Protein AF-A0A166AH99-F1 (afdb_monomer)

Foldseek 3Di:
DDDDDPQKDKFFPPHPQKDKPPPVQWDWDAALVFFDVRIKIKGQAFFTKMKGKAFAFKKFFKDWAEQLAAWKFKDKLPPPTDIFTSHDPDTGGMDTRDMDTDDGFMMMMMIGHHHHRGMDMGGIMMGNHDDFPDDDPPHDKFFQPNPVFKDKDPVVQWDQDPVDNRKIKGLAAFTKMKGKDFAFKKWFKDKAEQLWHKKWKDKQPPDTGIHTSHGPDIDGIDTRDMDTDDGGIMMIMIGRHHNRGMDMGTIMD

Solvent-accessible surface area (backbone atoms only — not comparable to full-atom values): 13037 Å² total; per-residue (Å²): 129,88,75,90,55,95,82,40,48,77,44,50,52,88,37,88,66,47,47,57,36,62,60,86,59,52,44,80,46,81,40,69,91,67,29,61,98,21,35,28,39,35,29,36,50,52,65,35,30,42,38,39,59,51,48,18,33,30,44,36,38,26,26,56,26,25,68,59,28,21,39,30,34,40,24,54,33,87,44,96,51,50,78,49,62,39,55,30,93,50,85,39,76,59,41,79,71,45,71,51,79,49,76,62,28,35,38,30,38,40,36,31,20,73,27,69,78,17,31,41,66,32,20,30,40,37,30,36,68,44,80,68,83,74,83,53,96,84,54,61,76,42,48,57,63,45,63,92,45,37,50,62,48,66,59,91,57,49,43,67,40,95,90,39,80,38,27,36,34,31,41,48,55,70,37,31,41,36,40,55,50,72,43,44,59,41,37,36,28,24,48,27,24,75,62,27,18,30,30,32,43,23,55,72,81,44,86,60,48,71,30,29,38,39,25,95,60,75,40,73,75,39,74,57,37,55,47,79,51,71,82,43,78,47,36,43,35,42,29,28,65,19,78,77,20,33,41,59,38,33,31,36,60

Sequence (253 aa):
MPNPTAGDVVVQDGDSRIAFSPADDWQELQAAGWYSGGTMAISWNESASISFSFVGSYIWYFGDLNYDHGRFKISIDSQPGTTNTSYDPNNLAVRSLFSQSVDPGPHSVEITNVENMKATVLDYFVFTPHTAENPGISDVKVMADDYSVITYSHPAQWTVGVTGPAYHLTFADGASVSFTFTGEYVWFYADRNTDHGPFLASIDGEAATRFSSYSVVHTDVEPLFSRAVSPGKHTLTITNAGPGMALGISWFQ

Secondary structure (DSSP, 8-state):
-PPP-TTSEEEETT-TTEEEESGGG-EEEE-TTTSGGGEEEEE-STT-EEEEEEEEEEEEEEEEEBTTB-EEEEEETT---EEEE-B-SS-EEEEEEEEEEEEEEEEEEEEEE-STTSBEEESEEEEEE--PPPPPTT---EETT-TTTEEESSGGGPEEPTT-TT-EEE-STT-EEEEEEEEEEEEEEEEEBTTB-EEEEEETTPPPEEEE-B-SS-EEEEEEEEEEEEEEEEEEEEEE-STT-BEEE-EE-

Radius of gyration: 19.9 Å; Cα contacts (8 Å, |Δi|>4): 684; chains: 1; bounding box: 47×36×58 Å

Mean predicted aligned error: 5.72 Å

Structure (mmCIF, N/CA/C/O backbone):
data_AF-A0A166AH99-F1
#
_entry.id   AF-A0A166AH99-F1
#
loop_
_atom_site.group_PDB
_atom_site.id
_atom_site.type_symbol
_atom_site.label_atom_id
_atom_site.label_alt_id
_atom_site.label_comp_id
_atom_site.label_asym_id
_atom_site.label_entity_id
_atom_site.label_seq_id
_atom_site.pdbx_PDB_ins_code
_atom_site.Cartn_x
_atom_site.Cartn_y
_atom_site.Cartn_z
_atom_site.occupancy
_atom_site.B_iso_or_equiv
_atom_site.auth_seq_id
_atom_site.auth_comp_id
_atom_site.auth_asym_id
_atom_site.auth_atom_id
_atom_site.pdbx_PDB_model_num
ATOM 1 N N . MET A 1 1 ? 4.832 17.204 -11.062 1.00 60.59 1 MET A N 1
ATOM 2 C CA . MET A 1 1 ? 4.951 16.313 -9.891 1.00 60.59 1 MET A CA 1
ATOM 3 C C . MET A 1 1 ? 6.014 16.909 -8.980 1.00 60.59 1 MET A C 1
ATOM 5 O O . MET A 1 1 ? 6.991 17.408 -9.534 1.00 60.59 1 MET A O 1
ATOM 9 N N . PRO A 1 2 ? 5.826 16.961 -7.651 1.00 83.06 2 PRO A N 1
ATOM 10 C CA . PRO A 1 2 ? 6.923 17.306 -6.753 1.00 83.06 2 PRO A CA 1
ATOM 11 C C . PRO A 1 2 ? 8.051 16.285 -6.940 1.00 83.06 2 PRO A C 1
ATOM 13 O O . PRO A 1 2 ? 7.788 15.098 -7.139 1.00 83.06 2 PRO A O 1
ATOM 16 N N . ASN A 1 3 ? 9.292 16.757 -6.935 1.00 89.38 3 ASN A N 1
ATOM 17 C CA . ASN A 1 3 ? 10.448 15.867 -6.933 1.00 89.38 3 ASN A CA 1
ATOM 18 C C . ASN A 1 3 ? 10.671 15.336 -5.511 1.00 89.38 3 ASN A C 1
ATOM 20 O O . ASN A 1 3 ? 10.392 16.081 -4.566 1.00 89.38 3 ASN A O 1
ATOM 24 N N . PRO A 1 4 ? 11.216 14.117 -5.358 1.00 93.50 4 PRO A N 1
ATOM 25 C CA . PRO A 1 4 ? 11.682 13.651 -4.065 1.00 93.50 4 PRO A CA 1
ATOM 26 C C . PRO A 1 4 ? 12.688 14.609 -3.422 1.00 93.50 4 PRO A C 1
ATOM 28 O O . PRO A 1 4 ? 13.435 15.329 -4.091 1.00 93.50 4 PRO A O 1
ATOM 31 N N . THR A 1 5 ? 12.708 14.589 -2.103 1.00 93.38 5 THR A N 1
ATOM 32 C CA . THR A 1 5 ? 13.523 15.403 -1.211 1.00 93.38 5 THR A CA 1
ATOM 33 C C . THR A 1 5 ? 14.467 14.519 -0.398 1.00 93.38 5 THR A C 1
ATOM 35 O O . THR A 1 5 ? 14.364 13.296 -0.395 1.00 93.38 5 THR A O 1
ATOM 38 N N . ALA A 1 6 ? 15.392 15.135 0.341 1.00 90.38 6 ALA A N 1
ATOM 39 C CA . ALA A 1 6 ? 16.344 14.404 1.179 1.00 90.38 6 ALA A CA 1
ATOM 40 C C . ALA A 1 6 ? 15.701 13.640 2.357 1.00 90.38 6 ALA A C 1
ATOM 42 O O . ALA A 1 6 ? 16.378 12.826 2.976 1.00 90.38 6 ALA A O 1
ATOM 43 N N . GLY A 1 7 ? 14.438 13.926 2.695 1.00 91.62 7 GLY A N 1
ATOM 44 C CA . GLY A 1 7 ? 13.698 13.208 3.737 1.00 91.62 7 GLY A CA 1
ATOM 45 C C . GLY A 1 7 ? 12.980 11.951 3.238 1.00 91.62 7 GLY A C 1
ATOM 46 O O . GLY A 1 7 ? 12.435 11.213 4.054 1.00 91.62 7 GLY A O 1
ATOM 47 N N . ASP A 1 8 ? 12.968 11.713 1.925 1.00 96.69 8 ASP A N 1
ATOM 48 C CA . ASP A 1 8 ? 12.273 10.578 1.327 1.00 96.69 8 ASP A CA 1
ATOM 49 C C . ASP A 1 8 ? 13.162 9.327 1.285 1.00 96.69 8 ASP A C 1
ATOM 51 O O . ASP A 1 8 ? 14.391 9.400 1.215 1.00 96.69 8 ASP A O 1
ATOM 55 N N . VAL A 1 9 ? 12.529 8.156 1.328 1.00 96.62 9 VAL A N 1
ATOM 56 C CA . VAL A 1 9 ? 13.207 6.856 1.360 1.00 96.62 9 VAL A CA 1
ATOM 57 C C . VAL A 1 9 ? 13.245 6.260 -0.039 1.00 96.62 9 VAL A C 1
ATOM 59 O O . VAL A 1 9 ? 12.199 6.053 -0.650 1.00 96.62 9 VAL A O 1
ATOM 62 N N . VAL A 1 10 ? 14.446 5.937 -0.519 1.00 97.69 10 VAL A N 1
ATOM 63 C CA . VAL A 1 10 ? 14.668 5.213 -1.780 1.00 97.69 10 VAL A CA 1
ATOM 64 C C . VAL A 1 10 ? 14.665 3.706 -1.517 1.00 97.69 10 VAL A C 1
ATOM 66 O O . VAL A 1 10 ? 15.307 3.236 -0.577 1.00 97.69 10 VAL A O 1
ATOM 69 N N . VAL A 1 11 ? 13.958 2.949 -2.355 1.00 97.81 11 VAL A N 1
ATOM 70 C CA . VAL A 1 11 ? 13.882 1.482 -2.315 1.00 97.81 11 VAL A CA 1
ATOM 71 C C . VAL A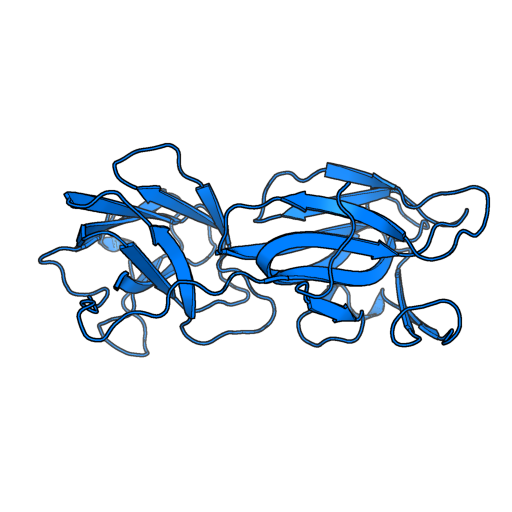 1 11 ? 14.284 0.949 -3.686 1.00 97.81 11 VAL A C 1
ATOM 73 O O . VAL A 1 11 ? 13.539 1.123 -4.646 1.00 97.81 11 VAL A O 1
ATOM 76 N N . GLN A 1 12 ? 15.475 0.356 -3.771 1.00 98.00 12 GLN A N 1
ATOM 77 C CA . GLN A 1 12 ? 16.029 -0.167 -5.027 1.00 98.00 12 GLN A CA 1
ATOM 78 C C . GLN A 1 12 ? 15.286 -1.430 -5.470 1.00 98.00 12 GLN A C 1
ATOM 80 O O . GLN A 1 12 ? 14.764 -2.149 -4.621 1.00 98.00 12 GLN A O 1
ATOM 85 N N . ASP A 1 13 ? 15.284 -1.715 -6.768 1.00 97.38 13 ASP A N 1
ATOM 86 C CA . ASP A 1 13 ? 14.689 -2.904 -7.393 1.00 97.38 13 ASP A CA 1
ATOM 87 C C . ASP A 1 13 ? 15.033 -4.238 -6.706 1.00 97.38 13 ASP A C 1
ATOM 89 O O . ASP A 1 13 ? 14.170 -5.104 -6.596 1.00 97.38 13 ASP A O 1
ATOM 93 N N . GLY A 1 14 ? 16.256 -4.392 -6.191 1.00 94.75 14 GLY A N 1
ATOM 94 C CA . GLY A 1 14 ? 16.696 -5.587 -5.459 1.00 94.75 14 GLY A CA 1
ATOM 95 C C . GLY A 1 14 ? 16.273 -5.670 -3.982 1.00 94.75 14 GLY A C 1
ATOM 96 O O . GLY A 1 14 ? 16.700 -6.586 -3.275 1.00 94.75 14 GLY A O 1
ATOM 97 N N . ASP A 1 15 ? 15.498 -4.714 -3.462 1.00 95.50 15 ASP A N 1
ATOM 98 C CA . ASP A 1 15 ? 15.072 -4.703 -2.059 1.00 95.50 15 ASP A CA 1
ATOM 99 C C . ASP A 1 15 ? 14.029 -5.794 -1.769 1.00 95.50 15 ASP A C 1
ATOM 101 O O . ASP A 1 15 ? 13.024 -5.924 -2.460 1.00 95.50 15 ASP A O 1
ATOM 105 N N . SER A 1 16 ? 14.217 -6.531 -0.671 1.00 90.50 16 SER A N 1
ATOM 106 C CA . SER A 1 16 ? 13.327 -7.624 -0.244 1.00 90.50 16 SER A CA 1
ATOM 107 C C . SER A 1 16 ? 11.865 -7.230 0.019 1.00 90.50 16 SER A C 1
ATOM 109 O O . SER A 1 16 ? 11.011 -8.105 0.141 1.00 90.50 16 SER A O 1
ATOM 111 N N . ARG A 1 17 ? 11.562 -5.931 0.140 1.00 88.81 17 ARG A N 1
ATOM 112 C CA . ARG A 1 17 ? 10.186 -5.414 0.255 1.00 88.81 17 ARG A CA 1
ATOM 113 C C . ARG A 1 17 ? 9.431 -5.420 -1.074 1.00 88.81 17 ARG A C 1
ATOM 115 O O . ARG A 1 17 ? 8.220 -5.188 -1.073 1.00 88.81 17 ARG A O 1
ATOM 122 N N . ILE A 1 18 ? 10.134 -5.625 -2.184 1.00 95.81 18 ILE A N 1
ATOM 123 C CA . ILE A 1 18 ? 9.575 -5.686 -3.529 1.00 95.81 18 ILE A CA 1
ATOM 124 C C . ILE A 1 18 ? 9.454 -7.154 -3.930 1.00 95.81 18 ILE A C 1
ATOM 126 O O . ILE A 1 18 ? 10.390 -7.938 -3.785 1.00 95.81 18 ILE A O 1
ATOM 130 N N . ALA A 1 19 ? 8.288 -7.525 -4.447 1.00 95.75 19 ALA A N 1
ATOM 131 C CA . ALA A 1 19 ? 8.061 -8.826 -5.051 1.00 95.75 19 ALA A CA 1
ATOM 132 C C . ALA A 1 19 ? 7.771 -8.672 -6.539 1.00 95.75 19 ALA A C 1
ATOM 134 O O . ALA A 1 19 ? 7.028 -7.784 -6.955 1.00 95.75 19 ALA A O 1
ATOM 135 N N . PHE A 1 20 ? 8.322 -9.594 -7.316 1.00 97.50 20 PHE A N 1
ATOM 136 C CA . PHE A 1 20 ? 8.109 -9.712 -8.748 1.00 97.50 20 PHE A CA 1
ATOM 137 C C . PHE A 1 20 ? 7.387 -11.027 -9.035 1.00 97.50 20 PHE A C 1
ATOM 139 O O . PHE A 1 20 ? 7.766 -12.072 -8.500 1.00 97.50 20 PHE A O 1
ATOM 146 N N . SER A 1 21 ? 6.336 -10.986 -9.850 1.00 97.00 21 SER A N 1
ATOM 147 C CA . SER A 1 21 ? 5.498 -12.152 -10.137 1.00 97.00 21 SER A CA 1
ATOM 148 C C . SER A 1 21 ? 5.120 -12.226 -11.619 1.00 97.00 21 SER A C 1
ATOM 150 O O . SER A 1 21 ? 4.793 -11.192 -12.195 1.00 97.00 21 SER A O 1
ATOM 152 N N . PRO A 1 22 ? 5.115 -13.414 -12.243 1.00 97.56 22 PRO A N 1
ATOM 153 C CA . PRO A 1 22 ? 5.890 -14.593 -11.852 1.00 97.56 22 PRO A CA 1
ATOM 154 C C . PRO A 1 22 ? 7.382 -14.247 -11.756 1.00 97.56 22 PRO A C 1
ATOM 156 O O . PRO A 1 22 ? 7.884 -13.505 -12.588 1.00 97.56 22 PRO A O 1
ATOM 159 N N . ALA A 1 23 ? 8.107 -14.738 -10.750 1.00 95.69 23 ALA A N 1
ATOM 160 C CA . ALA A 1 23 ? 9.498 -14.317 -10.530 1.00 95.69 23 ALA A CA 1
ATOM 161 C C . ALA A 1 23 ? 10.436 -14.649 -11.712 1.00 95.69 23 ALA A C 1
ATOM 163 O O . ALA A 1 23 ? 11.409 -13.940 -11.947 1.00 95.69 23 ALA A O 1
ATOM 164 N N . ASP A 1 24 ? 10.137 -15.708 -12.465 1.00 96.31 24 ASP A N 1
ATOM 165 C CA . ASP A 1 24 ? 10.868 -16.149 -13.656 1.00 96.31 24 ASP A CA 1
ATOM 166 C C . ASP A 1 24 ? 10.611 -15.290 -14.905 1.00 96.31 24 ASP A C 1
ATOM 168 O O . ASP A 1 24 ? 11.390 -15.354 -15.858 1.00 96.31 24 ASP A O 1
ATOM 172 N N . ASP A 1 25 ? 9.581 -14.442 -14.882 1.00 97.25 25 ASP A N 1
ATOM 173 C CA . ASP A 1 25 ? 9.295 -13.482 -15.951 1.00 97.25 25 ASP A CA 1
ATOM 174 C C . ASP A 1 25 ? 10.159 -12.216 -15.873 1.00 97.25 25 ASP A C 1
ATOM 176 O O . ASP A 1 25 ? 10.134 -11.402 -16.803 1.00 97.25 25 ASP A O 1
ATOM 180 N N . TRP A 1 26 ? 10.909 -12.029 -14.784 1.00 98.25 26 TRP A N 1
ATOM 181 C CA . TRP A 1 26 ? 11.699 -10.828 -14.532 1.00 98.25 26 TRP A CA 1
ATOM 182 C C . TRP A 1 26 ? 13.191 -11.080 -14.720 1.00 98.25 26 TRP A C 1
ATOM 184 O O . TRP A 1 26 ? 13.753 -12.071 -14.254 1.00 98.25 26 TRP A O 1
ATOM 194 N N . GLN A 1 27 ? 13.843 -10.149 -15.407 1.00 98.00 27 GLN A N 1
ATOM 195 C CA . GLN A 1 27 ? 15.285 -10.138 -15.620 1.00 98.00 27 GLN A CA 1
ATOM 196 C C . GLN A 1 27 ? 15.899 -8.923 -14.933 1.00 98.00 27 GLN A C 1
ATOM 198 O O . GLN A 1 27 ? 15.305 -7.849 -14.912 1.00 98.00 27 GLN A O 1
ATOM 203 N N . GLU A 1 28 ? 17.111 -9.088 -14.413 1.00 97.69 28 GLU A N 1
ATOM 204 C CA . GLU A 1 28 ? 17.926 -7.987 -13.907 1.00 97.69 28 GLU A CA 1
ATOM 205 C C . GLU A 1 28 ? 18.837 -7.474 -15.030 1.00 97.69 28 GLU A C 1
ATOM 207 O O . GLU A 1 28 ? 19.627 -8.227 -15.608 1.00 97.69 28 GLU A O 1
ATOM 212 N N . LEU A 1 29 ? 18.748 -6.182 -15.335 1.00 96.56 29 LEU A N 1
ATOM 213 C CA . LEU A 1 29 ? 19.686 -5.488 -16.208 1.00 96.56 29 LEU A CA 1
ATOM 214 C C . LEU A 1 29 ? 20.746 -4.788 -15.365 1.00 96.56 29 LEU A C 1
ATOM 216 O O . LEU A 1 29 ? 20.424 -3.970 -14.513 1.00 96.56 29 LEU A O 1
ATOM 220 N N . GLN A 1 30 ? 22.021 -5.046 -15.649 1.00 95.88 30 GLN A N 1
ATOM 221 C CA . GLN A 1 30 ? 23.134 -4.434 -14.922 1.00 95.88 30 GLN A CA 1
ATOM 222 C C . GLN A 1 30 ? 23.741 -3.272 -15.708 1.00 95.88 30 GLN A C 1
ATOM 224 O O . GLN A 1 30 ? 24.331 -3.469 -16.773 1.00 95.88 30 GLN A O 1
ATOM 229 N N . ALA A 1 31 ? 23.645 -2.057 -15.167 1.00 93.06 31 ALA A N 1
ATOM 230 C CA . ALA A 1 31 ? 24.285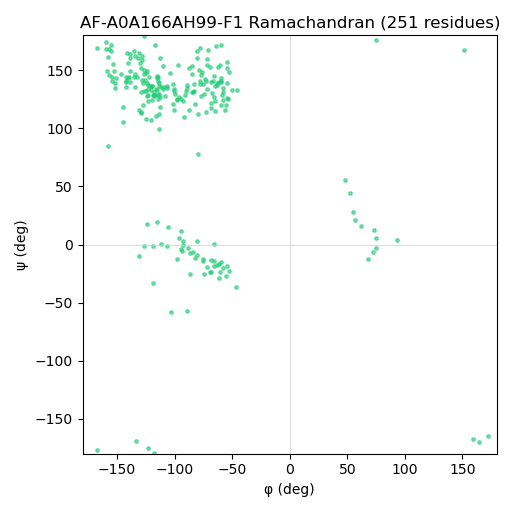 -0.871 -15.728 1.00 93.06 31 ALA A CA 1
ATOM 231 C C . ALA A 1 31 ? 24.479 0.225 -14.663 1.00 93.06 31 ALA A C 1
ATOM 233 O O . ALA A 1 31 ? 23.718 1.185 -14.583 1.00 93.06 31 ALA A O 1
ATOM 234 N N . ALA A 1 32 ? 25.575 0.138 -13.901 1.00 84.69 32 ALA A N 1
ATOM 235 C CA . ALA A 1 32 ? 25.913 1.053 -12.796 1.00 84.69 32 ALA A CA 1
ATOM 236 C C . ALA A 1 32 ? 25.911 2.562 -13.127 1.00 84.69 32 ALA A C 1
ATOM 238 O O . ALA A 1 32 ? 25.808 3.387 -12.227 1.00 84.69 32 ALA A O 1
ATOM 239 N N . GLY A 1 33 ? 26.070 2.936 -14.400 1.00 89.00 33 GLY A N 1
ATOM 240 C CA . GLY A 1 33 ? 26.028 4.336 -14.843 1.00 89.00 33 GLY A CA 1
ATOM 241 C C . GLY A 1 33 ? 24.654 4.823 -15.313 1.00 89.00 33 GLY A C 1
ATOM 242 O O . GLY A 1 33 ? 24.527 5.999 -15.642 1.00 89.00 33 GLY A O 1
ATOM 243 N N . TRP A 1 34 ? 23.668 3.929 -15.395 1.00 91.25 34 TRP A N 1
ATOM 244 C CA . TRP A 1 34 ? 22.338 4.193 -15.953 1.00 91.25 34 TRP A CA 1
ATOM 245 C C . TRP A 1 34 ? 21.221 3.995 -14.934 1.00 91.25 34 TRP A C 1
ATOM 247 O O . TRP A 1 34 ? 20.243 4.738 -14.988 1.00 91.25 34 TRP A O 1
ATOM 257 N N . TYR A 1 35 ? 21.389 3.043 -14.015 1.00 96.25 35 TYR A N 1
ATOM 258 C CA . TYR A 1 35 ? 20.378 2.680 -13.026 1.00 96.25 35 TYR A CA 1
ATOM 259 C C . TYR A 1 35 ? 20.842 3.001 -11.608 1.00 96.25 35 TYR A C 1
ATOM 261 O O . TYR A 1 35 ? 22.029 2.879 -11.275 1.00 96.25 35 TYR A O 1
ATOM 269 N N . SER A 1 36 ? 19.903 3.428 -10.772 1.00 96.06 36 SER A N 1
ATOM 270 C CA . SER A 1 36 ? 20.117 3.614 -9.342 1.00 96.06 36 SER A CA 1
ATOM 271 C C . SER A 1 36 ? 20.453 2.270 -8.694 1.00 96.06 36 SER A C 1
ATOM 273 O O . SER A 1 36 ? 19.913 1.237 -9.048 1.00 96.06 36 SER A O 1
ATOM 275 N N . GLY A 1 37 ? 21.439 2.225 -7.794 1.00 94.88 37 GLY A N 1
ATOM 276 C CA . GLY A 1 37 ? 21.918 0.942 -7.245 1.00 94.88 37 GLY A CA 1
ATOM 277 C C . GLY A 1 37 ? 22.653 0.038 -8.255 1.00 94.88 37 GLY A C 1
ATOM 278 O O . GLY A 1 37 ? 23.382 -0.859 -7.843 1.00 94.88 37 GLY A O 1
ATOM 279 N N . GLY A 1 38 ? 22.570 0.349 -9.551 1.00 96.88 38 GLY A N 1
ATOM 280 C CA . GLY A 1 38 ? 23.283 -0.272 -10.662 1.00 96.88 38 GLY A CA 1
ATOM 281 C C . GLY A 1 38 ? 22.549 -1.404 -11.371 1.00 96.88 38 GLY A C 1
ATOM 282 O O . GLY A 1 38 ? 23.110 -1.974 -12.315 1.00 96.88 38 GLY A O 1
ATOM 283 N N . THR A 1 39 ? 21.311 -1.673 -10.970 1.00 97.94 39 THR A N 1
ATOM 284 C CA . THR A 1 39 ? 20.434 -2.713 -11.508 1.00 97.94 39 THR A CA 1
ATOM 285 C C . THR A 1 39 ? 19.065 -2.143 -11.856 1.00 97.94 39 THR A C 1
ATOM 287 O O . THR A 1 39 ? 18.687 -1.095 -11.351 1.00 97.94 39 THR A O 1
ATOM 290 N N . MET A 1 40 ? 18.356 -2.803 -12.767 1.00 97.88 40 MET A N 1
ATOM 291 C CA . MET A 1 40 ? 16.946 -2.544 -13.035 1.00 97.88 40 MET A CA 1
ATOM 292 C C . MET A 1 40 ? 16.240 -3.866 -13.322 1.00 97.88 40 MET A C 1
ATOM 294 O O . MET A 1 40 ? 16.734 -4.668 -14.120 1.00 97.88 40 MET A O 1
ATOM 298 N N . ALA A 1 41 ? 15.061 -4.075 -12.748 1.00 98.44 41 ALA A N 1
ATOM 299 C CA . ALA A 1 41 ? 14.212 -5.212 -13.071 1.00 98.44 41 ALA A CA 1
ATOM 300 C C . ALA A 1 41 ? 13.377 -4.921 -14.328 1.00 98.44 41 ALA A C 1
ATOM 302 O O . ALA A 1 41 ? 12.826 -3.831 -14.477 1.00 98.44 41 ALA A O 1
ATOM 303 N N . ILE A 1 42 ? 13.244 -5.891 -15.232 1.00 98.56 42 ILE A N 1
ATOM 304 C CA . ILE A 1 42 ? 12.473 -5.755 -16.476 1.00 98.56 42 ILE A CA 1
ATOM 305 C C . ILE A 1 42 ? 11.694 -7.031 -16.799 1.00 98.56 42 ILE A C 1
ATOM 307 O O . ILE A 1 42 ? 12.194 -8.139 -16.610 1.00 98.56 42 ILE A O 1
ATOM 311 N N . SER A 1 43 ? 10.486 -6.876 -17.339 1.00 98.44 43 SER A N 1
ATOM 312 C CA . SER A 1 43 ? 9.706 -7.972 -17.916 1.00 98.44 43 SER A CA 1
ATOM 313 C C . SER A 1 43 ? 8.942 -7.523 -19.159 1.00 98.44 43 SER A C 1
ATOM 315 O O . SER A 1 43 ? 8.425 -6.409 -19.206 1.00 98.44 43 SER A O 1
ATOM 317 N N . TRP A 1 44 ? 8.818 -8.411 -20.149 1.00 98.25 44 TRP A N 1
ATOM 318 C CA . TRP A 1 44 ? 8.030 -8.203 -21.375 1.00 98.25 44 TRP A CA 1
ATOM 319 C C . TRP A 1 44 ? 6.732 -9.016 -21.400 1.00 98.25 44 TRP A C 1
ATOM 321 O O . TRP A 1 44 ? 5.980 -8.939 -22.375 1.00 98.25 44 TRP A O 1
ATOM 331 N N . ASN A 1 45 ? 6.477 -9.815 -20.364 1.00 97.94 45 ASN A N 1
ATOM 332 C CA . ASN A 1 45 ? 5.322 -10.697 -20.325 1.00 97.94 45 ASN A CA 1
ATOM 333 C C . ASN A 1 45 ? 4.106 -9.929 -19.807 1.00 97.94 45 ASN A C 1
ATOM 335 O O . ASN A 1 45 ? 4.163 -9.235 -18.791 1.00 97.94 45 ASN A O 1
ATOM 339 N N . GLU A 1 46 ? 2.989 -10.037 -20.525 1.00 97.56 46 GLU A N 1
ATOM 340 C CA . GLU A 1 46 ? 1.715 -9.502 -20.049 1.00 97.56 46 GLU A CA 1
ATOM 341 C C . GLU A 1 46 ? 1.330 -10.170 -18.725 1.00 97.56 46 GLU A C 1
ATOM 343 O O . GLU A 1 46 ? 1.523 -11.368 -18.544 1.00 97.56 46 GLU A O 1
ATOM 348 N N . SER A 1 47 ? 0.732 -9.404 -17.815 1.00 97.00 47 SER A N 1
ATOM 349 C CA . SER A 1 47 ? 0.400 -9.804 -16.440 1.00 97.00 47 SER A CA 1
ATOM 350 C C . SER A 1 47 ? 1.581 -9.933 -15.475 1.00 97.00 47 SER A C 1
ATOM 352 O O . SER A 1 47 ? 1.325 -10.084 -14.282 1.00 97.00 47 SER A O 1
ATOM 354 N N . ALA A 1 48 ? 2.835 -9.806 -15.928 1.00 98.31 48 ALA A N 1
ATOM 355 C CA . ALA A 1 48 ? 3.966 -9.689 -15.012 1.00 98.31 48 ALA A CA 1
ATOM 356 C C . ALA A 1 48 ? 3.760 -8.473 -14.096 1.00 98.31 48 ALA A C 1
ATOM 358 O O . ALA A 1 48 ? 3.420 -7.382 -14.569 1.00 98.31 48 ALA A O 1
ATOM 359 N N . SER A 1 49 ? 3.928 -8.657 -12.789 1.00 98.06 49 SER A N 1
ATOM 360 C CA . SER A 1 49 ? 3.623 -7.655 -11.780 1.00 98.06 49 SER A CA 1
ATOM 361 C C . SER A 1 49 ? 4.754 -7.399 -10.789 1.00 98.06 49 SER A C 1
ATOM 363 O O . SER A 1 49 ? 5.586 -8.261 -10.508 1.00 98.06 49 SER A O 1
ATOM 365 N N . ILE A 1 50 ? 4.753 -6.172 -10.272 1.00 98.38 50 ILE A N 1
ATOM 366 C CA . ILE A 1 50 ? 5.588 -5.678 -9.183 1.00 98.38 50 ILE A CA 1
ATOM 367 C C . ILE A 1 50 ? 4.650 -5.373 -8.022 1.00 98.38 50 ILE A C 1
ATOM 369 O O . ILE A 1 50 ? 3.676 -4.635 -8.194 1.00 98.38 50 ILE A O 1
ATOM 373 N N . SER A 1 51 ? 4.957 -5.878 -6.835 1.00 96.25 51 SER A N 1
ATOM 374 C CA . SER A 1 51 ? 4.250 -5.545 -5.602 1.00 96.25 51 SER A CA 1
ATOM 375 C C . SER A 1 51 ? 5.210 -4.937 -4.590 1.00 96.25 51 SER A C 1
ATOM 377 O O . SER A 1 51 ? 6.289 -5.471 -4.354 1.00 96.25 51 SER A O 1
ATOM 379 N N . PHE A 1 52 ? 4.814 -3.827 -3.972 1.00 94.62 52 PHE A N 1
ATOM 380 C CA . PHE A 1 52 ? 5.613 -3.125 -2.969 1.00 94.62 52 PHE A CA 1
ATOM 381 C C . PHE A 1 52 ? 4.720 -2.588 -1.852 1.00 94.62 52 PHE A C 1
ATOM 383 O O . PHE A 1 52 ? 3.630 -2.086 -2.107 1.00 94.62 52 PHE A O 1
ATOM 390 N N . SER A 1 53 ? 5.178 -2.683 -0.606 1.00 90.62 53 SER A N 1
ATOM 391 C CA . SER A 1 53 ? 4.475 -2.153 0.564 1.00 90.62 53 SER A CA 1
ATOM 392 C C . SER A 1 53 ? 5.317 -1.104 1.280 1.00 90.62 53 SER A C 1
ATOM 394 O O . SER A 1 53 ? 6.511 -1.302 1.495 1.00 90.62 53 SER A O 1
ATOM 396 N N . PHE A 1 54 ? 4.692 0.003 1.679 1.00 89.62 54 PHE A N 1
ATOM 397 C CA . PHE A 1 54 ? 5.363 1.105 2.372 1.00 89.62 54 PHE A CA 1
ATOM 398 C C . PHE A 1 54 ? 4.482 1.707 3.465 1.00 89.62 54 PHE A C 1
ATOM 400 O O . PHE A 1 54 ? 3.282 1.455 3.495 1.00 89.62 54 PHE A O 1
ATOM 407 N N . VAL A 1 55 ? 5.080 2.498 4.358 1.00 87.69 55 VAL A N 1
ATOM 408 C CA . VAL A 1 55 ? 4.362 3.316 5.347 1.00 87.69 55 VAL A CA 1
ATOM 409 C C . VAL A 1 55 ? 4.732 4.773 5.099 1.00 87.69 55 VAL A C 1
ATOM 411 O O . VAL A 1 55 ? 5.875 5.184 5.315 1.00 87.69 55 VAL A O 1
ATOM 414 N N . GLY A 1 56 ? 3.799 5.547 4.556 1.00 91.56 56 GLY A N 1
ATOM 415 C CA . GLY A 1 56 ? 4.106 6.844 3.974 1.00 91.56 56 GLY A CA 1
ATOM 416 C C . GLY A 1 56 ? 2.896 7.706 3.676 1.00 91.56 56 GLY A C 1
ATOM 417 O O . GLY A 1 56 ? 1.769 7.353 3.987 1.00 91.56 56 GLY A O 1
ATOM 418 N N . SER A 1 57 ? 3.157 8.863 3.079 1.00 93.12 57 SER A N 1
ATOM 419 C CA . SER A 1 57 ? 2.136 9.822 2.625 1.00 93.12 57 SER A CA 1
ATOM 420 C C . SER A 1 57 ? 2.296 10.210 1.149 1.00 93.12 57 SER A C 1
ATOM 422 O O . SER A 1 57 ? 1.510 10.979 0.591 1.00 93.12 57 SER A O 1
ATOM 424 N N . TYR A 1 58 ? 3.321 9.678 0.483 1.00 96.31 58 TYR A N 1
ATOM 425 C CA . TYR A 1 58 ? 3.575 9.914 -0.931 1.00 96.31 58 TYR A CA 1
ATOM 426 C C . TYR A 1 58 ? 4.415 8.781 -1.514 1.00 96.31 58 TYR A C 1
ATOM 428 O O . TYR A 1 58 ? 5.294 8.271 -0.825 1.00 96.31 58 TYR A O 1
ATOM 436 N N . ILE A 1 59 ? 4.183 8.421 -2.776 1.00 97.50 59 ILE A N 1
ATOM 437 C CA . ILE A 1 59 ? 4.954 7.408 -3.509 1.00 97.50 59 ILE A CA 1
ATOM 438 C C . ILE A 1 59 ? 5.337 7.916 -4.901 1.00 97.50 59 ILE A C 1
ATOM 440 O O . ILE A 1 59 ? 4.557 8.596 -5.574 1.00 97.50 59 ILE A O 1
ATOM 444 N N . TRP A 1 60 ? 6.531 7.539 -5.344 1.00 98.38 60 TRP A N 1
ATOM 445 C CA . TRP A 1 60 ? 7.031 7.663 -6.706 1.00 98.38 60 TRP A CA 1
ATOM 446 C C . TRP A 1 60 ? 7.538 6.309 -7.204 1.00 98.38 60 TRP A C 1
ATOM 448 O O . TRP A 1 60 ? 8.122 5.538 -6.444 1.00 98.38 60 TRP A O 1
ATOM 458 N N . TYR A 1 61 ? 7.371 6.070 -8.499 1.00 98.50 61 TYR A N 1
ATOM 459 C CA . TYR A 1 61 ? 7.842 4.891 -9.221 1.00 98.50 61 TYR A CA 1
ATOM 460 C C . TYR A 1 61 ? 8.740 5.337 -10.379 1.00 98.50 61 TYR A C 1
ATOM 462 O O . TYR A 1 61 ? 8.318 6.148 -11.213 1.00 98.50 61 TYR A O 1
ATOM 470 N N . PHE A 1 62 ? 9.976 4.837 -10.407 1.00 98.56 62 PHE A N 1
ATOM 471 C CA . PHE A 1 62 ? 11.000 5.216 -11.375 1.00 98.56 62 PHE A CA 1
ATOM 472 C C . PHE A 1 62 ? 11.407 4.051 -12.280 1.00 98.56 62 PHE A C 1
ATOM 474 O O . PHE A 1 62 ? 11.529 2.903 -11.853 1.00 98.56 62 PHE A O 1
ATOM 481 N N . GLY A 1 63 ? 11.665 4.399 -13.537 1.00 98.25 63 GLY A N 1
ATOM 482 C CA . GLY A 1 63 ? 12.216 3.527 -14.564 1.00 98.25 63 GLY A CA 1
ATOM 483 C C . GLY A 1 63 ? 12.658 4.352 -15.770 1.00 98.25 63 GLY A C 1
ATOM 484 O O . GLY A 1 63 ? 12.380 5.556 -15.853 1.00 98.25 63 GLY A O 1
ATOM 485 N N . ASP A 1 64 ? 13.386 3.732 -16.685 1.00 97.69 64 ASP A N 1
ATOM 486 C CA . ASP A 1 64 ? 13.742 4.324 -17.969 1.00 97.69 64 ASP A CA 1
ATOM 487 C C . ASP A 1 64 ? 12.568 4.262 -18.964 1.00 97.69 64 ASP A C 1
ATOM 489 O O . ASP A 1 64 ? 11.512 3.663 -18.716 1.00 97.69 64 ASP A O 1
ATOM 493 N N . LEU A 1 65 ? 12.718 4.972 -20.082 1.00 98.06 65 LEU A N 1
ATOM 494 C CA . LEU A 1 65 ? 11.764 4.919 -21.186 1.00 98.06 65 LEU A CA 1
ATOM 495 C C . LEU A 1 65 ? 12.487 4.517 -22.459 1.00 98.06 65 LEU A C 1
ATOM 497 O O . LEU A 1 65 ? 13.575 5.018 -22.742 1.00 98.06 65 LEU A O 1
ATOM 501 N N . ASN A 1 66 ? 11.866 3.635 -23.235 1.00 97.75 66 ASN A N 1
ATOM 502 C CA . ASN A 1 66 ? 12.471 3.095 -24.443 1.00 97.75 66 ASN A CA 1
ATOM 503 C C . ASN A 1 66 ? 11.402 2.614 -25.441 1.00 97.75 66 ASN A C 1
ATOM 505 O O . ASN A 1 66 ? 10.219 2.492 -25.110 1.00 97.75 66 ASN A O 1
ATOM 509 N N . TYR A 1 67 ? 11.799 2.350 -26.687 1.00 97.94 67 TYR A N 1
ATOM 510 C CA . TYR A 1 67 ? 10.864 2.060 -27.786 1.00 97.94 67 TYR A CA 1
ATOM 511 C C . TYR A 1 67 ? 10.201 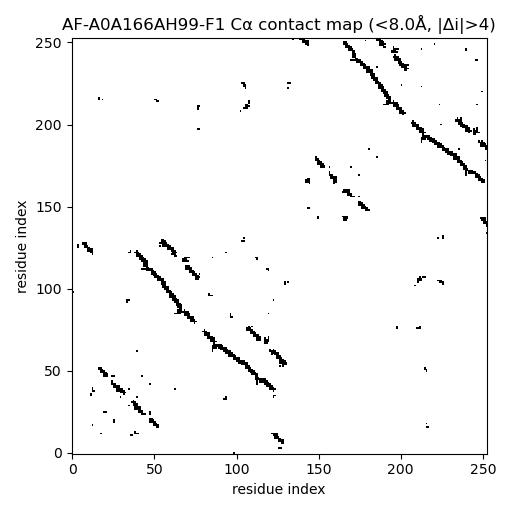0.675 -27.667 1.00 97.94 67 TYR A C 1
ATOM 513 O O . TYR A 1 67 ? 9.169 0.388 -28.290 1.00 97.94 67 TYR A O 1
ATOM 521 N N . ASP A 1 68 ? 10.806 -0.213 -26.887 1.00 97.50 68 ASP A N 1
ATOM 522 C CA . ASP A 1 68 ? 10.326 -1.553 -26.578 1.00 97.50 68 ASP A CA 1
ATOM 523 C C . ASP A 1 68 ? 9.484 -1.605 -25.295 1.00 97.50 68 ASP A C 1
ATOM 525 O O . ASP A 1 68 ? 8.940 -2.660 -24.975 1.00 97.50 68 ASP A O 1
ATOM 529 N N . HIS A 1 69 ? 9.294 -0.477 -24.608 1.00 98.38 69 HIS A N 1
ATOM 530 C CA . HIS A 1 69 ? 8.443 -0.383 -23.425 1.00 98.38 69 HIS A CA 1
ATOM 531 C C . HIS A 1 69 ? 6.959 -0.263 -23.783 1.00 98.38 69 HIS A C 1
ATOM 533 O O . HIS A 1 69 ? 6.591 0.074 -24.915 1.00 98.38 69 HIS A O 1
ATOM 539 N N . GLY A 1 70 ? 6.102 -0.572 -22.810 1.00 97.12 70 GLY A N 1
ATOM 540 C CA . GLY A 1 70 ? 4.658 -0.659 -22.991 1.00 97.12 70 GLY A CA 1
ATOM 541 C C . GLY A 1 70 ? 3.850 0.045 -21.925 1.00 97.12 70 GLY A C 1
ATOM 542 O O . GLY A 1 70 ? 4.350 0.811 -21.096 1.00 97.12 70 GLY A O 1
ATOM 543 N N . ARG A 1 71 ? 2.548 -0.226 -21.975 1.00 98.56 71 ARG A N 1
ATOM 544 C CA . ARG A 1 71 ? 1.618 0.214 -20.946 1.00 98.56 71 ARG A CA 1
ATOM 545 C C . ARG A 1 71 ? 1.708 -0.677 -19.716 1.00 98.56 71 ARG A C 1
ATOM 547 O O . ARG A 1 71 ? 1.690 -1.901 -19.814 1.00 98.56 71 ARG A O 1
ATOM 554 N N . PHE A 1 72 ? 1.670 -0.037 -18.558 1.00 98.62 72 PHE A N 1
ATOM 555 C CA . PHE A 1 72 ? 1.525 -0.688 -17.266 1.00 98.62 72 PHE A CA 1
ATOM 556 C C . PHE A 1 72 ? 0.319 -0.098 -16.536 1.00 98.62 72 PHE A C 1
ATOM 558 O O . PHE A 1 72 ? -0.023 1.079 -16.691 1.00 98.62 72 PHE A O 1
ATOM 565 N N . LYS A 1 73 ? -0.346 -0.921 -15.736 1.00 98.44 73 LYS A N 1
ATOM 566 C CA . LYS A 1 73 ? -1.389 -0.495 -14.809 1.00 98.44 73 LYS A CA 1
ATOM 567 C C . LYS A 1 73 ? -0.783 -0.396 -13.419 1.00 98.44 73 LYS A C 1
ATOM 569 O O . LYS A 1 73 ? -0.175 -1.356 -12.980 1.00 98.44 73 LYS A O 1
ATOM 574 N N . ILE A 1 74 ? -0.973 0.723 -12.731 1.00 97.81 74 ILE A N 1
ATOM 575 C CA . ILE A 1 74 ? -0.550 0.916 -11.343 1.00 97.81 74 ILE A CA 1
ATOM 576 C C . ILE A 1 74 ? -1.767 1.142 -10.449 1.00 97.81 74 ILE A C 1
ATOM 578 O O . ILE A 1 74 ? -2.612 1.989 -10.737 1.00 97.81 74 I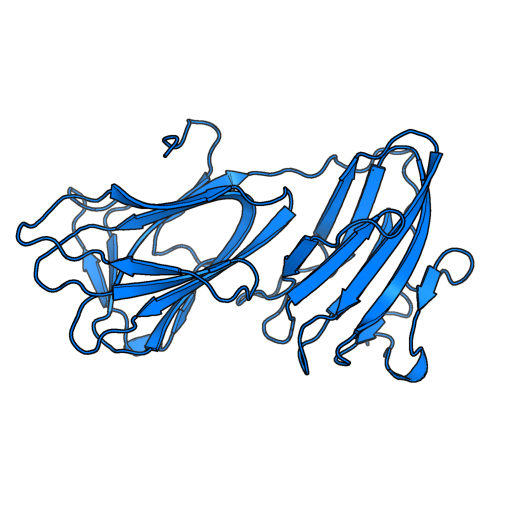LE A O 1
ATOM 582 N N . SER A 1 75 ? -1.868 0.386 -9.363 1.00 95.75 75 SER A N 1
ATOM 583 C CA . SER A 1 75 ? -2.896 0.519 -8.330 1.00 95.75 75 SER A CA 1
ATOM 584 C C . SER A 1 75 ? -2.263 0.666 -6.957 1.00 95.75 75 SER A C 1
ATOM 586 O O . SER A 1 75 ? -1.285 -0.004 -6.645 1.00 95.75 75 SER A O 1
ATOM 588 N N . ILE A 1 76 ? -2.859 1.524 -6.133 1.00 94.94 76 ILE A N 1
ATOM 589 C CA . ILE A 1 76 ? -2.526 1.673 -4.716 1.00 94.94 76 ILE A CA 1
ATOM 590 C C . ILE A 1 76 ? -3.719 1.166 -3.899 1.00 94.94 76 ILE A C 1
ATOM 592 O O . ILE A 1 76 ? -4.862 1.454 -4.254 1.00 94.94 76 ILE A O 1
ATOM 596 N N . ASP A 1 77 ? -3.472 0.384 -2.850 1.00 90.19 77 ASP A N 1
ATOM 597 C CA . ASP A 1 77 ? -4.472 -0.113 -1.887 1.00 90.19 77 ASP A CA 1
ATOM 598 C C . ASP A 1 77 ? -5.681 -0.807 -2.522 1.00 90.19 77 ASP A C 1
ATOM 600 O O . ASP A 1 77 ? -6.841 -0.566 -2.172 1.00 90.19 77 ASP A O 1
ATOM 604 N N . SER A 1 78 ? -5.408 -1.672 -3.505 1.00 81.75 78 SER A N 1
ATOM 605 C CA . SER A 1 78 ? -6.437 -2.425 -4.241 1.00 81.75 78 SER A CA 1
ATOM 606 C C . SER A 1 78 ? -7.494 -1.535 -4.923 1.00 81.75 78 SER A C 1
ATOM 608 O O . SER A 1 78 ? -8.618 -1.974 -5.199 1.00 81.75 78 SER A O 1
ATOM 610 N N . GLN A 1 79 ? -7.177 -0.261 -5.172 1.00 87.19 79 GLN A N 1
ATOM 611 C CA . GLN A 1 79 ? -8.014 0.627 -5.971 1.00 87.19 79 GLN A CA 1
ATOM 612 C C . GLN A 1 79 ? -7.949 0.239 -7.456 1.00 87.19 79 GLN A C 1
ATOM 614 O O . GLN A 1 79 ? -6.985 -0.396 -7.881 1.00 87.19 79 GLN A O 1
ATOM 619 N N . PRO A 1 80 ? -8.930 0.647 -8.286 1.00 86.25 80 PRO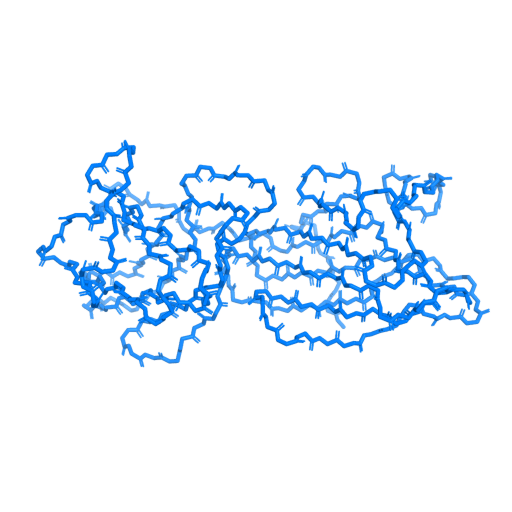 A N 1
ATOM 620 C CA . PRO A 1 80 ? -8.974 0.289 -9.705 1.00 86.25 80 PRO A CA 1
ATOM 621 C C . PRO A 1 80 ? -7.715 0.631 -10.516 1.00 86.25 80 PRO A C 1
ATOM 623 O O . PRO A 1 80 ? -7.529 0.037 -11.576 1.00 86.25 80 PRO A O 1
ATOM 626 N N . GLY A 1 81 ? -6.861 1.531 -10.019 1.00 91.25 81 GLY A N 1
ATOM 627 C CA . GLY A 1 81 ? -5.583 1.907 -10.616 1.00 91.25 81 GLY A CA 1
ATOM 628 C C . GLY A 1 81 ? -5.705 2.802 -11.848 1.00 91.25 81 GLY A C 1
ATOM 629 O O . GLY A 1 81 ? -6.800 3.099 -12.326 1.00 91.25 81 GLY A O 1
ATOM 630 N N . THR A 1 82 ? -4.564 3.235 -12.369 1.00 96.19 82 THR A N 1
ATOM 631 C CA . THR A 1 82 ? -4.439 4.001 -13.614 1.00 96.19 82 THR A CA 1
ATOM 632 C C . THR A 1 82 ? -3.500 3.284 -14.577 1.00 96.19 82 THR A C 1
ATOM 634 O O . THR A 1 82 ? -2.591 2.569 -14.163 1.00 96.19 82 THR A O 1
ATOM 637 N N . THR A 1 83 ? -3.727 3.441 -15.882 1.00 98.06 83 THR A N 1
ATOM 638 C CA . THR A 1 83 ? -2.831 2.904 -16.913 1.00 98.06 83 THR A CA 1
ATOM 639 C C . THR A 1 83 ? -1.947 4.018 -17.448 1.00 98.06 83 THR A C 1
ATOM 641 O O . THR A 1 83 ? -2.453 4.994 -18.000 1.00 98.06 83 THR A O 1
ATOM 644 N N . ASN A 1 84 ? -0.637 3.833 -17.320 1.00 97.88 84 ASN A N 1
ATOM 645 C CA . ASN A 1 84 ? 0.402 4.709 -17.849 1.00 97.88 84 ASN A CA 1
ATOM 646 C C . ASN A 1 84 ? 1.254 3.943 -18.872 1.00 97.88 84 ASN A C 1
ATOM 648 O O . ASN A 1 84 ? 0.991 2.780 -19.172 1.00 97.88 84 ASN A O 1
ATOM 652 N N . THR A 1 85 ? 2.257 4.605 -19.445 1.00 97.75 85 THR A N 1
ATOM 653 C CA . THR A 1 85 ? 3.219 3.993 -20.367 1.00 97.75 85 THR A CA 1
ATOM 654 C C . THR A 1 85 ? 4.621 4.519 -20.099 1.00 97.75 85 THR A C 1
ATOM 656 O O . THR A 1 85 ? 4.779 5.694 -19.763 1.00 97.75 85 THR A O 1
ATOM 659 N N . SER A 1 86 ? 5.620 3.654 -20.257 1.00 97.94 86 SER A N 1
ATOM 660 C CA . SER A 1 86 ? 7.042 4.020 -20.290 1.00 97.94 86 SER A CA 1
ATOM 661 C C . SER A 1 86 ? 7.623 3.961 -21.710 1.00 97.94 86 SER A C 1
ATOM 663 O O . SER A 1 86 ? 8.836 3.984 -21.881 1.00 97.94 86 SER A O 1
ATOM 665 N N . TYR A 1 87 ? 6.777 3.909 -22.746 1.00 98.38 87 TYR A N 1
ATOM 666 C CA . TYR A 1 87 ? 7.215 4.012 -24.139 1.00 98.38 87 TYR A CA 1
ATOM 667 C C . TYR A 1 87 ? 7.768 5.407 -24.463 1.00 98.38 87 TYR A C 1
ATOM 669 O O . TYR A 1 87 ? 7.084 6.414 -24.269 1.00 98.38 87 TYR A O 1
ATOM 677 N N . ASP A 1 88 ? 8.953 5.449 -25.070 1.00 98.25 88 ASP A N 1
ATOM 678 C CA . ASP A 1 88 ? 9.480 6.617 -25.784 1.00 98.25 88 ASP A CA 1
ATOM 679 C C . ASP A 1 88 ? 10.236 6.143 -27.038 1.00 98.25 88 ASP A C 1
ATOM 681 O O . ASP A 1 88 ? 10.926 5.129 -26.983 1.00 98.25 88 ASP A O 1
ATOM 685 N N . PRO A 1 89 ? 10.136 6.824 -28.196 1.00 97.31 89 PRO A N 1
ATOM 686 C CA . PRO A 1 89 ? 10.907 6.445 -29.384 1.00 97.31 89 PRO A CA 1
ATOM 687 C C . PRO A 1 89 ? 12.433 6.526 -29.194 1.00 97.31 89 PRO A C 1
ATOM 689 O O . PRO A 1 89 ? 13.170 5.971 -30.009 1.00 97.31 89 PRO A O 1
ATOM 692 N N . ASN A 1 90 ? 12.913 7.221 -28.161 1.00 96.75 90 ASN A N 1
ATOM 693 C CA . ASN A 1 90 ? 14.319 7.295 -27.790 1.00 96.75 90 ASN A CA 1
ATOM 694 C C . ASN A 1 90 ? 14.564 6.545 -26.480 1.00 96.75 90 ASN A C 1
ATOM 696 O O . ASN A 1 90 ? 13.695 6.491 -25.617 1.00 96.75 90 ASN A O 1
ATOM 700 N N . ASN A 1 91 ? 15.792 6.062 -26.292 1.00 94.94 91 ASN A N 1
ATOM 701 C CA . ASN A 1 91 ? 16.228 5.609 -24.978 1.00 94.94 91 ASN A CA 1
ATOM 702 C C . ASN A 1 91 ? 16.458 6.833 -24.078 1.00 94.94 91 ASN A C 1
ATOM 704 O O . ASN A 1 91 ? 17.343 7.660 -24.332 1.00 94.94 91 ASN A O 1
ATOM 708 N N . LEU A 1 92 ? 15.628 6.956 -23.050 1.00 96.44 92 LEU A N 1
ATOM 709 C CA . LEU A 1 92 ? 15.658 8.025 -22.076 1.00 96.44 92 LEU A CA 1
ATOM 710 C C . LEU A 1 92 ? 16.016 7.469 -20.704 1.00 96.44 92 LEU A C 1
ATOM 712 O O . LEU A 1 92 ? 15.337 6.589 -20.189 1.00 96.44 92 LEU A O 1
ATOM 716 N N . ALA A 1 93 ? 17.017 8.086 -20.075 1.00 94.88 93 ALA A N 1
ATOM 717 C CA . ALA A 1 93 ? 17.420 7.753 -18.716 1.00 94.88 93 ALA A CA 1
ATOM 718 C C . ALA A 1 93 ? 16.256 7.824 -17.711 1.00 94.88 93 ALA A C 1
ATOM 720 O O . ALA A 1 93 ? 15.272 8.560 -17.914 1.00 94.88 93 ALA A O 1
ATOM 721 N N . VAL A 1 94 ? 16.454 7.092 -16.613 1.00 97.00 94 VAL A N 1
ATOM 722 C CA . VAL A 1 94 ? 15.516 6.884 -15.509 1.00 97.00 94 VAL A CA 1
ATOM 723 C C . VAL A 1 94 ? 14.861 8.182 -15.053 1.00 97.00 94 VAL A C 1
ATOM 725 O O . VAL A 1 94 ? 15.512 9.211 -14.849 1.00 97.00 94 VAL A O 1
ATOM 728 N N . ARG A 1 95 ? 13.538 8.131 -14.891 1.00 96.06 95 ARG A N 1
ATOM 729 C CA . ARG A 1 95 ? 12.709 9.240 -14.408 1.00 96.06 95 ARG A CA 1
ATOM 730 C C . ARG A 1 95 ? 11.424 8.724 -13.771 1.00 96.06 95 ARG A C 1
ATOM 732 O O . ARG A 1 95 ? 11.104 7.544 -13.856 1.00 96.06 95 ARG A O 1
ATOM 739 N N . SER A 1 96 ? 10.680 9.630 -13.142 1.00 96.56 96 SER A N 1
ATOM 740 C CA . SER A 1 96 ? 9.387 9.302 -12.540 1.00 96.56 96 SER A CA 1
ATOM 741 C C . SER A 1 96 ? 8.391 8.901 -13.630 1.00 96.56 96 SER A C 1
ATOM 743 O O . SER A 1 96 ? 8.027 9.728 -14.471 1.00 96.56 96 SER A O 1
ATOM 745 N N . LEU A 1 97 ? 7.955 7.644 -13.597 1.00 97.75 97 LEU A N 1
ATOM 746 C CA . LEU A 1 97 ? 6.894 7.098 -14.445 1.00 97.75 97 LEU A CA 1
ATOM 747 C C . LEU A 1 97 ? 5.510 7.333 -13.824 1.00 97.75 97 LEU A C 1
ATOM 749 O O . LEU A 1 97 ? 4.496 7.396 -14.523 1.00 97.75 97 LEU A O 1
ATOM 753 N N . PHE A 1 98 ? 5.464 7.472 -12.499 1.00 97.62 98 PHE A N 1
ATOM 754 C CA . PHE A 1 98 ? 4.251 7.733 -11.740 1.00 97.62 98 PHE A CA 1
ATOM 755 C C . PHE A 1 98 ? 4.576 8.344 -10.377 1.00 97.62 98 PHE A C 1
ATOM 757 O O . PHE A 1 98 ? 5.596 8.020 -9.767 1.00 97.62 98 PHE A O 1
ATOM 764 N N . SER A 1 99 ? 3.673 9.185 -9.867 1.00 97.00 99 SER A N 1
ATOM 765 C CA . SER A 1 99 ? 3.695 9.601 -8.470 1.00 97.00 99 SER A CA 1
ATOM 766 C C . SER A 1 99 ? 2.304 9.974 -7.957 1.00 97.00 99 SER A C 1
ATOM 768 O O . SER A 1 99 ? 1.473 10.472 -8.721 1.00 97.00 99 SER A O 1
ATOM 770 N N . GLN A 1 100 ? 2.049 9.770 -6.665 1.00 95.75 100 GLN A N 1
ATOM 771 C CA . GLN A 1 100 ? 0.759 10.080 -6.044 1.00 95.75 100 GLN A CA 1
ATOM 772 C C . GLN A 1 100 ? 0.907 10.355 -4.539 1.00 95.75 100 GLN A C 1
ATOM 774 O O . GLN A 1 100 ? 1.658 9.672 -3.847 1.00 95.75 100 GLN A O 1
ATOM 779 N N . SER A 1 101 ? 0.155 11.342 -4.034 1.00 95.31 101 SER A N 1
ATOM 780 C CA . SER A 1 101 ? -0.073 11.524 -2.595 1.00 95.31 101 SER A CA 1
ATOM 781 C C . SER A 1 101 ? -1.110 10.529 -2.088 1.00 95.31 101 SER A C 1
ATOM 783 O O . SER A 1 101 ? -2.136 10.325 -2.744 1.00 95.31 101 SER A O 1
ATOM 785 N N . VAL A 1 102 ? -0.878 9.993 -0.900 1.00 92.69 102 VAL A N 1
ATOM 786 C CA . VAL A 1 102 ? -1.773 9.067 -0.200 1.00 92.69 102 VAL A CA 1
ATOM 787 C C . VAL A 1 102 ? -2.026 9.584 1.216 1.00 92.69 102 VAL A C 1
ATOM 789 O O . VAL A 1 102 ? -1.263 10.412 1.721 1.00 92.69 102 VAL A O 1
ATOM 792 N N . ASP A 1 103 ? -3.116 9.146 1.843 1.00 89.50 103 ASP A N 1
ATOM 793 C CA . ASP A 1 103 ? -3.344 9.452 3.259 1.00 89.50 103 ASP A CA 1
ATOM 794 C C . ASP A 1 103 ? -2.207 8.847 4.092 1.00 89.50 103 ASP A C 1
ATOM 796 O O . ASP A 1 103 ? -1.810 7.736 3.790 1.00 89.50 103 ASP A O 1
ATOM 800 N N . PRO A 1 104 ? -1.676 9.513 5.129 1.00 87.38 104 PRO A N 1
ATOM 801 C CA . PRO A 1 104 ? -0.570 8.958 5.904 1.00 87.38 104 PRO A CA 1
ATOM 802 C C . PRO A 1 104 ? -0.907 7.589 6.517 1.00 87.38 104 PRO A C 1
ATOM 804 O O . PRO A 1 104 ? -1.886 7.469 7.255 1.00 87.38 104 PRO A O 1
ATOM 807 N N . GLY A 1 105 ? -0.095 6.567 6.240 1.00 83.06 105 GLY A N 1
ATOM 808 C CA . GLY A 1 105 ? -0.321 5.219 6.766 1.00 83.06 105 GLY A CA 1
ATOM 809 C C . GLY A 1 105 ? 0.386 4.122 5.967 1.00 83.06 105 GLY A C 1
ATOM 810 O O . GLY A 1 105 ? 1.279 4.417 5.170 1.00 83.06 105 GLY A O 1
ATOM 811 N N . PRO A 1 106 ? 0.052 2.840 6.201 1.00 84.69 106 PRO A N 1
ATOM 812 C CA . PRO A 1 106 ? 0.514 1.745 5.366 1.00 84.69 106 PRO A CA 1
ATOM 813 C C . PRO A 1 106 ? -0.213 1.739 4.023 1.00 84.69 106 PRO A C 1
ATOM 815 O O . PRO A 1 106 ? -1.426 1.931 3.934 1.00 84.69 106 PRO A O 1
ATOM 818 N N . HIS A 1 107 ? 0.537 1.405 2.986 1.00 89.69 107 HIS A N 1
ATOM 819 C CA . HIS A 1 107 ? 0.019 1.242 1.644 1.00 89.69 107 HIS A CA 1
ATOM 820 C C . HIS A 1 107 ? 0.633 0.027 0.968 1.00 89.69 107 HIS A C 1
ATOM 822 O O . HIS A 1 107 ? 1.704 -0.473 1.339 1.00 89.69 107 HIS A O 1
ATOM 828 N N . SER A 1 108 ? -0.063 -0.419 -0.066 1.00 91.75 108 SER A N 1
ATOM 829 C CA . SER A 1 108 ? 0.413 -1.403 -1.031 1.00 91.75 108 SER A CA 1
ATOM 830 C C . SER A 1 108 ? 0.322 -0.816 -2.434 1.00 91.75 108 SER A C 1
ATOM 832 O O . SER A 1 108 ? -0.651 -0.146 -2.772 1.00 91.75 108 SER A O 1
ATOM 834 N N . VAL A 1 109 ? 1.337 -1.065 -3.251 1.00 95.75 109 VAL A N 1
ATOM 835 C CA . VAL A 1 109 ? 1.391 -0.718 -4.669 1.00 95.75 109 VAL A CA 1
ATOM 836 C C . VAL A 1 109 ? 1.475 -2.007 -5.458 1.00 95.75 109 VAL A C 1
ATOM 838 O O . VAL A 1 109 ? 2.286 -2.877 -5.143 1.00 95.75 109 VAL A O 1
ATOM 841 N N . GLU A 1 110 ? 0.669 -2.099 -6.505 1.00 96.44 110 GLU A N 1
ATOM 842 C CA . GLU A 1 110 ? 0.763 -3.140 -7.516 1.00 96.44 110 GLU A CA 1
ATOM 843 C C . GLU A 1 110 ? 0.910 -2.483 -8.888 1.00 96.44 110 GLU A C 1
ATOM 845 O O . GLU A 1 110 ? 0.128 -1.600 -9.246 1.00 96.44 110 GLU A O 1
ATOM 850 N N . ILE A 1 111 ? 1.923 -2.896 -9.643 1.00 98.44 111 ILE A N 1
ATOM 851 C CA . ILE A 1 111 ? 2.139 -2.498 -11.034 1.00 98.44 111 ILE A CA 1
ATOM 852 C C . ILE A 1 111 ? 2.057 -3.755 -11.880 1.00 98.44 111 ILE A C 1
ATOM 854 O O . ILE A 1 111 ? 2.760 -4.712 -11.596 1.00 98.44 111 ILE A O 1
ATOM 858 N N . THR A 1 112 ? 1.244 -3.755 -12.927 1.00 98.31 112 THR A N 1
ATOM 859 C CA . THR A 1 112 ? 1.058 -4.901 -13.820 1.00 98.31 112 THR A CA 1
ATOM 860 C C . THR A 1 112 ? 1.340 -4.486 -15.252 1.00 98.31 112 THR A C 1
ATOM 862 O O . THR A 1 112 ? 0.793 -3.489 -15.732 1.00 98.31 112 THR A O 1
ATOM 865 N N . ASN A 1 113 ? 2.140 -5.270 -15.964 1.00 98.50 113 ASN A N 1
ATOM 866 C CA . ASN A 1 113 ? 2.280 -5.139 -17.403 1.00 98.50 113 ASN A CA 1
ATOM 867 C C . ASN A 1 113 ? 0.945 -5.481 -18.087 1.00 98.50 113 ASN A C 1
ATOM 869 O O . ASN A 1 113 ? 0.404 -6.570 -17.893 1.00 98.50 113 ASN A O 1
ATOM 873 N N . VAL A 1 114 ? 0.408 -4.562 -18.890 1.00 98.38 114 VAL A N 1
ATOM 874 C CA . VAL A 1 114 ? -0.867 -4.749 -19.609 1.00 98.38 114 VAL A CA 1
ATOM 875 C C . VAL A 1 114 ? -0.685 -4.768 -21.127 1.00 98.38 114 VAL A C 1
ATOM 877 O O . VAL A 1 114 ? -1.622 -4.491 -21.882 1.00 98.38 114 VAL A O 1
ATOM 880 N N . GLU A 1 115 ? 0.538 -5.024 -21.590 1.00 97.81 115 GLU A N 1
ATOM 881 C CA . GLU A 1 115 ? 0.863 -5.059 -23.006 1.00 97.81 115 GLU A CA 1
ATOM 882 C C . GLU A 1 115 ? 1.925 -6.120 -23.313 1.00 97.81 115 GLU A C 1
ATOM 884 O O . GLU A 1 115 ? 3.112 -5.957 -23.048 1.00 97.81 115 GLU A O 1
ATOM 889 N N . ASN A 1 116 ? 1.481 -7.227 -23.911 1.00 95.19 116 ASN A N 1
ATOM 890 C CA . ASN A 1 116 ? 2.355 -8.350 -24.227 1.00 95.19 116 ASN A CA 1
ATOM 891 C C . ASN A 1 116 ? 3.510 -7.960 -25.165 1.00 95.19 116 ASN A C 1
ATOM 893 O O . ASN A 1 116 ? 3.310 -7.237 -26.144 1.00 95.19 116 ASN A O 1
ATOM 897 N N . MET A 1 117 ? 4.699 -8.512 -24.909 1.00 97.06 117 MET A N 1
ATOM 898 C CA . MET A 1 117 ? 5.949 -8.242 -25.635 1.00 97.06 117 MET A CA 1
ATOM 899 C C . MET A 1 117 ? 6.425 -6.784 -25.554 1.00 97.06 117 MET A C 1
ATOM 901 O O . MET A 1 117 ? 7.282 -6.368 -26.338 1.00 97.06 117 MET A O 1
ATOM 905 N N . LYS A 1 118 ? 5.891 -6.005 -24.611 1.00 98.38 118 LYS A N 1
ATOM 906 C CA . LYS A 1 118 ? 6.345 -4.652 -24.312 1.00 98.38 118 LYS A CA 1
ATOM 907 C C . LYS A 1 118 ? 6.783 -4.560 -22.862 1.00 98.38 118 LYS A C 1
ATOM 909 O O . LYS A 1 118 ? 6.129 -5.109 -21.983 1.00 98.38 118 LYS A O 1
ATOM 914 N N . ALA A 1 119 ? 7.905 -3.897 -22.618 1.00 98.25 119 ALA A N 1
ATOM 915 C CA . ALA A 1 119 ? 8.532 -3.926 -21.309 1.00 98.25 119 ALA A CA 1
ATOM 916 C C . ALA A 1 119 ? 7.772 -3.100 -20.261 1.00 98.25 119 A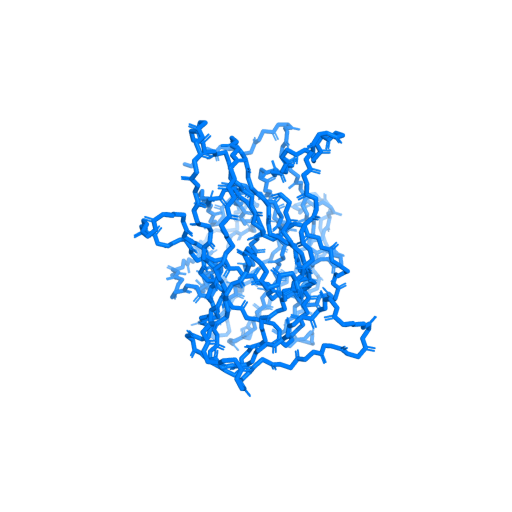LA A C 1
ATOM 918 O O . ALA A 1 119 ? 7.326 -1.981 -20.532 1.00 98.25 119 ALA A O 1
ATOM 919 N N . THR A 1 120 ? 7.703 -3.640 -19.048 1.00 98.56 120 THR A N 1
ATOM 920 C CA . THR A 1 120 ? 7.512 -2.908 -17.791 1.00 98.56 120 THR A CA 1
ATOM 921 C C . THR A 1 120 ? 8.789 -3.067 -16.969 1.00 98.56 120 THR A C 1
ATOM 923 O O . THR A 1 120 ? 9.379 -4.147 -16.952 1.00 98.56 120 THR A O 1
ATOM 926 N N . VAL A 1 121 ? 9.232 -1.992 -16.318 1.00 98.50 121 VAL A N 1
ATOM 927 C CA . VAL A 1 121 ? 10.547 -1.914 -15.658 1.00 98.50 121 VAL A CA 1
ATOM 928 C C . VAL A 1 121 ? 10.431 -1.445 -14.215 1.00 98.50 121 VAL A C 1
ATOM 930 O O . VAL A 1 121 ? 9.438 -0.834 -13.852 1.00 98.50 121 VAL A O 1
ATOM 933 N N . LEU A 1 122 ? 11.444 -1.654 -13.391 1.00 98.62 122 LEU A N 1
ATOM 934 C CA . LEU A 1 122 ? 11.594 -0.976 -12.110 1.00 98.62 122 LEU A CA 1
ATOM 935 C C . LEU A 1 122 ? 13.067 -0.730 -11.849 1.00 98.62 122 LEU A C 1
ATOM 937 O O . LEU A 1 122 ? 13.821 -1.688 -11.733 1.00 98.62 122 LEU A O 1
ATOM 941 N N . ASP A 1 123 ? 13.449 0.540 -11.729 1.00 98.69 123 ASP A N 1
ATOM 942 C CA . ASP A 1 123 ? 14.754 0.905 -11.171 1.00 98.69 123 ASP A CA 1
ATOM 943 C C . ASP A 1 123 ? 14.616 1.066 -9.647 1.00 98.69 123 ASP A C 1
ATOM 945 O O . ASP A 1 123 ? 15.211 0.336 -8.861 1.00 98.69 123 ASP A O 1
ATOM 949 N N . TYR A 1 124 ? 13.724 1.955 -9.196 1.00 98.56 124 TYR A N 1
ATOM 950 C CA . TYR A 1 124 ? 13.459 2.125 -7.766 1.00 98.56 124 TYR A CA 1
ATOM 951 C C . TYR A 1 124 ? 12.097 2.756 -7.475 1.00 98.56 124 TYR A C 1
ATOM 953 O O . TYR A 1 124 ? 11.484 3.438 -8.304 1.00 98.56 124 TYR A O 1
ATOM 961 N N . PHE A 1 125 ? 11.647 2.577 -6.237 1.00 98.62 125 PHE A N 1
ATOM 962 C CA . PHE A 1 125 ? 10.607 3.399 -5.632 1.00 98.62 125 PHE A CA 1
ATOM 963 C C . PHE A 1 125 ? 11.221 4.493 -4.764 1.00 98.62 125 PHE A C 1
ATOM 965 O O . PHE A 1 125 ? 12.311 4.348 -4.208 1.00 98.62 125 PHE A O 1
ATOM 972 N N . VAL A 1 126 ? 10.476 5.580 -4.593 1.00 98.25 126 VAL A N 1
ATOM 973 C CA . VAL A 1 126 ? 10.719 6.545 -3.518 1.00 98.25 126 VAL A CA 1
ATOM 974 C C . VAL A 1 126 ? 9.419 6.764 -2.776 1.00 98.25 126 VAL A C 1
ATOM 976 O O . VAL A 1 126 ? 8.380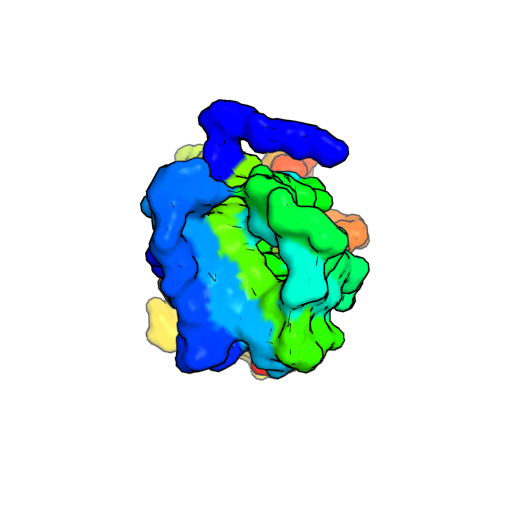 6.840 -3.421 1.00 98.25 126 VAL A O 1
ATOM 979 N N . PHE A 1 127 ? 9.444 6.906 -1.455 1.00 97.25 127 PHE A N 1
ATOM 980 C CA . PHE A 1 127 ? 8.258 7.312 -0.702 1.00 97.25 127 PHE A CA 1
ATOM 981 C C . PHE A 1 127 ? 8.594 8.318 0.395 1.00 97.25 127 PHE A C 1
ATOM 983 O O . PHE A 1 127 ? 9.684 8.283 0.967 1.00 97.25 127 PHE A O 1
ATOM 990 N N . THR A 1 128 ? 7.642 9.200 0.700 1.00 96.19 128 THR A N 1
ATOM 991 C CA . THR A 1 128 ? 7.727 10.071 1.877 1.00 96.19 128 THR A CA 1
ATOM 992 C C . THR A 1 128 ? 7.322 9.255 3.094 1.00 96.19 128 THR A C 1
ATOM 994 O O . THR A 1 128 ? 6.152 8.860 3.170 1.00 96.19 128 THR A O 1
ATOM 997 N N . PRO A 1 129 ? 8.246 8.960 4.027 1.00 91.81 129 PRO A N 1
ATOM 998 C CA . PRO A 1 129 ? 7.939 8.124 5.172 1.00 91.81 129 PRO A CA 1
ATOM 999 C C . PRO A 1 129 ? 6.946 8.831 6.088 1.00 91.81 129 PRO A C 1
ATOM 1001 O O . PRO A 1 129 ? 7.034 10.035 6.333 1.00 91.81 129 PRO A O 1
ATOM 1004 N N . HIS A 1 130 ? 6.012 8.056 6.619 1.00 85.25 130 HIS A N 1
ATOM 1005 C CA . HIS A 1 130 ? 5.140 8.499 7.686 1.00 85.25 130 HIS A CA 1
ATOM 1006 C C . HIS A 1 130 ? 5.485 7.690 8.922 1.00 85.25 130 HIS A C 1
ATOM 1008 O O . HIS A 1 130 ? 5.249 6.487 8.979 1.00 85.25 130 HIS A O 1
ATOM 1014 N N . THR A 1 131 ? 6.049 8.363 9.915 1.00 72.38 131 THR A N 1
ATOM 1015 C CA . THR A 1 131 ? 6.091 7.817 11.263 1.00 72.38 131 THR A CA 1
ATOM 1016 C C . THR A 1 131 ? 4.794 8.248 11.922 1.00 72.38 131 THR A C 1
ATOM 1018 O O . THR A 1 131 ? 4.564 9.451 12.076 1.00 72.38 131 THR A O 1
ATOM 1021 N N . ALA A 1 132 ? 3.943 7.284 12.273 1.00 67.00 132 ALA A N 1
ATOM 1022 C CA . ALA A 1 132 ? 2.832 7.560 13.171 1.00 67.00 132 ALA A CA 1
ATOM 1023 C C . ALA A 1 132 ? 3.386 8.236 14.436 1.00 67.00 132 ALA A C 1
ATOM 1025 O O . ALA A 1 132 ? 4.521 7.952 14.835 1.00 67.00 132 ALA A O 1
ATOM 1026 N N . GLU A 1 133 ? 2.610 9.122 15.068 1.00 75.19 133 GLU A N 1
ATOM 1027 C CA . GLU A 1 133 ? 2.973 9.574 16.414 1.00 75.19 133 GLU A CA 1
ATOM 1028 C C . GLU A 1 133 ? 3.249 8.333 17.270 1.00 75.19 133 GLU A C 1
ATOM 1030 O O . GLU A 1 133 ? 2.522 7.339 17.190 1.00 75.19 133 GLU A O 1
ATOM 1035 N N . ASN A 1 134 ? 4.351 8.338 18.015 1.00 74.81 134 ASN A N 1
ATOM 1036 C CA . ASN A 1 134 ? 4.627 7.219 18.903 1.00 74.81 134 ASN A CA 1
ATOM 1037 C C . ASN A 1 134 ? 3.678 7.341 20.091 1.00 74.81 134 ASN A C 1
ATOM 1039 O O . ASN A 1 134 ? 3.668 8.411 20.707 1.00 74.81 134 ASN A O 1
ATOM 1043 N N . PRO A 1 135 ? 2.946 6.274 20.455 1.00 80.12 135 PRO A N 1
ATOM 1044 C CA . PRO A 1 135 ? 2.098 6.328 21.627 1.00 80.12 135 PRO A CA 1
ATOM 1045 C C . PRO A 1 135 ? 2.894 6.775 22.854 1.00 80.12 135 PRO A C 1
ATOM 1047 O O . PRO A 1 135 ? 3.945 6.216 23.192 1.00 80.12 135 PRO A O 1
ATOM 1050 N N . GLY A 1 136 ? 2.405 7.824 23.501 1.00 81.19 136 GLY A N 1
ATOM 1051 C CA . GLY A 1 136 ? 2.940 8.345 24.740 1.00 81.19 136 GLY A CA 1
ATOM 1052 C C . GLY A 1 136 ? 2.657 7.410 25.913 1.00 81.19 136 GLY A C 1
ATOM 1053 O O . GLY A 1 136 ? 1.823 6.510 25.862 1.00 81.19 136 GLY A O 1
ATOM 1054 N N . ILE A 1 137 ? 3.326 7.665 27.039 1.00 78.88 137 ILE A N 1
ATOM 1055 C CA . ILE A 1 137 ? 3.133 6.898 28.286 1.00 78.88 137 ILE A CA 1
ATOM 1056 C C . ILE A 1 137 ? 1.680 6.996 28.798 1.00 78.88 137 ILE A C 1
ATOM 1058 O O . ILE A 1 137 ? 1.226 6.127 29.539 1.00 78.88 137 ILE A O 1
ATOM 1062 N N . SER A 1 138 ? 0.957 8.054 28.425 1.00 85.88 138 SER A N 1
ATOM 1063 C CA . SER A 1 138 ? -0.447 8.279 28.777 1.00 85.88 138 SER A CA 1
ATOM 1064 C C . SER A 1 138 ? -1.451 7.546 27.888 1.00 85.88 138 SER A C 1
ATOM 1066 O O . SER A 1 138 ? -2.628 7.516 28.244 1.00 85.88 138 SER A O 1
ATOM 1068 N N . ASP A 1 139 ? -1.019 6.985 26.758 1.00 90.81 139 ASP A N 1
ATOM 1069 C CA . ASP A 1 139 ? -1.935 6.456 25.752 1.00 90.81 139 ASP A CA 1
ATOM 1070 C C . ASP A 1 139 ? -2.364 5.038 26.116 1.00 90.81 139 ASP A C 1
ATOM 1072 O O . ASP A 1 139 ? -1.555 4.177 26.482 1.00 90.81 139 ASP A O 1
ATOM 1076 N N . VAL A 1 140 ? -3.668 4.792 26.041 1.00 93.38 140 VAL A N 1
ATOM 1077 C CA . VAL A 1 140 ? -4.281 3.586 26.592 1.00 93.38 140 VAL A CA 1
ATOM 1078 C C . VAL A 1 140 ? -4.346 2.512 25.520 1.00 93.38 140 VAL A C 1
ATOM 1080 O O . VAL A 1 140 ? -5.164 2.579 24.612 1.00 93.38 140 VAL A O 1
ATOM 1083 N N . LYS A 1 141 ? -3.531 1.466 25.670 1.00 93.75 141 LYS A N 1
ATOM 1084 C CA . LYS A 1 141 ? -3.645 0.265 24.839 1.00 93.75 141 LYS A CA 1
ATOM 1085 C C . LYS A 1 141 ? -4.939 -0.488 25.167 1.00 93.75 141 LYS A C 1
ATOM 1087 O O . LYS A 1 141 ? -5.115 -0.945 26.296 1.00 93.75 141 LYS A O 1
ATOM 1092 N N . VAL A 1 142 ? -5.790 -0.680 24.164 1.00 95.19 142 VAL A N 1
ATOM 1093 C CA . VAL A 1 142 ? -7.064 -1.403 24.254 1.00 95.19 142 VAL A CA 1
ATOM 1094 C C . VAL A 1 142 ? -7.003 -2.636 23.358 1.00 95.19 142 VAL A C 1
ATOM 1096 O O . VAL A 1 142 ? -6.958 -2.529 22.135 1.00 95.19 142 VAL A O 1
ATOM 1099 N N . MET A 1 143 ? -6.976 -3.819 23.968 1.00 95.19 143 MET A N 1
ATOM 1100 C CA . MET A 1 143 ? -6.902 -5.093 23.245 1.00 95.19 143 MET A CA 1
ATOM 1101 C C . MET A 1 143 ? -8.196 -5.386 22.484 1.00 95.19 143 MET A C 1
ATOM 1103 O O . MET A 1 143 ? -9.268 -4.963 22.909 1.00 95.19 143 MET A O 1
ATOM 1107 N N . ALA A 1 144 ? -8.107 -6.145 21.389 1.00 94.50 144 ALA A N 1
ATOM 1108 C CA . ALA A 1 144 ? -9.247 -6.475 20.532 1.00 94.50 144 ALA A CA 1
ATOM 1109 C C . ALA A 1 144 ? -10.410 -7.193 21.258 1.00 94.50 144 ALA A C 1
ATOM 1111 O O . ALA A 1 144 ? -11.538 -7.176 20.762 1.00 94.50 144 ALA A O 1
ATOM 1112 N N . ASP A 1 145 ? -10.163 -7.805 22.421 1.00 93.12 145 ASP A N 1
ATOM 1113 C CA . ASP A 1 145 ? -11.151 -8.470 23.279 1.00 93.12 145 ASP A CA 1
ATOM 1114 C C . ASP A 1 145 ? -11.763 -7.574 24.377 1.00 93.12 145 ASP A C 1
ATOM 1116 O O . ASP A 1 145 ? -12.600 -8.049 25.151 1.00 93.12 145 ASP A O 1
ATOM 1120 N N . ASP A 1 146 ? -11.425 -6.281 24.443 1.00 94.19 146 ASP A N 1
ATOM 1121 C CA . ASP A 1 146 ? -12.057 -5.339 25.375 1.00 94.19 146 ASP A CA 1
ATOM 1122 C C . ASP A 1 146 ? -13.425 -4.852 24.865 1.00 94.19 146 ASP A C 1
ATOM 1124 O O . ASP A 1 146 ? -13.616 -3.727 24.388 1.00 94.19 146 ASP A O 1
ATOM 1128 N N . TYR A 1 147 ? -14.429 -5.716 25.016 1.00 93.75 147 TYR A N 1
ATOM 1129 C CA . TYR A 1 147 ? -15.813 -5.441 24.617 1.00 93.75 147 TYR A CA 1
ATOM 1130 C C . TYR A 1 147 ? -16.503 -4.319 25.420 1.00 93.75 147 TYR A C 1
ATOM 1132 O O . TYR A 1 147 ? -17.676 -4.034 25.175 1.00 93.75 147 TYR A O 1
ATOM 1140 N N . SER A 1 148 ? -15.834 -3.679 26.392 1.00 94.94 148 SER A N 1
ATOM 1141 C CA . SER A 1 148 ? -16.398 -2.515 27.095 1.00 94.94 148 SER A CA 1
ATOM 1142 C C . SER A 1 148 ? -16.386 -1.244 26.235 1.00 94.94 148 SER A C 1
ATOM 1144 O O . SER A 1 148 ? -17.225 -0.359 26.423 1.00 94.94 148 SER A O 1
ATOM 1146 N N . VAL A 1 149 ? -15.465 -1.179 25.270 1.00 96.38 149 VAL A N 1
ATOM 1147 C CA . VAL A 1 149 ? -15.260 -0.045 24.352 1.00 96.38 149 VAL A CA 1
ATOM 1148 C C . VAL A 1 149 ? -15.174 -0.467 22.882 1.00 96.38 149 VAL A C 1
ATOM 1150 O O . VAL A 1 149 ? -15.234 0.394 21.999 1.00 96.38 149 VAL A O 1
ATOM 1153 N N . ILE A 1 150 ? -15.080 -1.775 22.613 1.00 97.00 150 ILE A N 1
ATOM 1154 C CA . ILE A 1 150 ? -15.066 -2.365 21.273 1.00 97.00 150 ILE A CA 1
ATOM 1155 C C . ILE A 1 150 ? -16.392 -3.068 20.973 1.00 97.00 150 ILE A C 1
ATOM 1157 O O . ILE A 1 150 ? -16.932 -3.814 21.786 1.00 97.00 150 ILE A O 1
ATOM 1161 N N . THR A 1 151 ? -16.917 -2.867 19.765 1.00 97.81 151 THR A N 1
ATOM 1162 C CA . THR A 1 151 ? -18.074 -3.604 19.240 1.00 97.81 151 THR A CA 1
ATOM 1163 C C . THR A 1 151 ? -17.761 -4.159 17.858 1.00 97.81 151 THR A C 1
ATOM 1165 O O . THR A 1 151 ? -17.311 -3.427 16.983 1.00 97.81 151 THR A O 1
ATOM 1168 N N . TYR A 1 152 ? -18.048 -5.442 17.644 1.00 97.31 152 TYR A N 1
ATOM 1169 C CA . TYR A 1 152 ? -17.908 -6.098 16.345 1.00 97.31 152 TYR A CA 1
ATOM 1170 C C . TYR A 1 152 ? -19.263 -6.221 15.652 1.00 97.31 152 TYR A C 1
ATOM 1172 O O . TYR A 1 152 ? -20.241 -6.673 16.257 1.00 97.31 152 TYR A O 1
ATOM 1180 N N . SER A 1 153 ? -19.323 -5.879 14.367 1.00 97.88 153 SER A N 1
ATOM 1181 C CA . SER A 1 153 ? -20.428 -6.301 13.513 1.00 97.88 153 SER A CA 1
ATOM 1182 C C . SER A 1 153 ? -20.252 -7.770 13.138 1.00 97.88 153 SER A C 1
ATOM 1184 O O . SER A 1 153 ? -19.132 -8.268 13.031 1.00 97.88 153 SER A O 1
ATOM 1186 N N . HIS A 1 154 ? -21.370 -8.476 12.961 1.00 93.44 154 HIS A N 1
ATOM 1187 C CA . HIS A 1 154 ? -21.377 -9.897 12.605 1.00 93.44 154 HIS A CA 1
ATOM 1188 C C . HIS A 1 154 ? -20.431 -10.751 13.483 1.00 93.44 154 HIS A C 1
ATOM 1190 O O . HIS A 1 154 ? -19.583 -11.459 12.948 1.00 93.44 154 HIS A O 1
ATOM 1196 N N . PRO A 1 155 ? -20.550 -10.731 14.826 1.00 93.75 155 PRO A N 1
ATOM 1197 C CA . PRO A 1 155 ? -19.562 -11.329 15.738 1.00 93.75 155 PRO A CA 1
ATOM 1198 C C . PRO A 1 155 ? -19.272 -12.816 15.476 1.00 93.75 155 PRO A C 1
ATOM 1200 O O . PRO A 1 155 ? -18.170 -13.280 15.730 1.00 93.75 155 PRO A O 1
ATOM 1203 N N . ALA A 1 156 ? -20.226 -13.564 14.912 1.00 93.56 156 ALA A N 1
ATOM 1204 C CA . ALA A 1 156 ? -20.031 -14.964 14.525 1.00 93.56 156 ALA A CA 1
ATOM 1205 C C . ALA A 1 156 ? -19.064 -15.173 13.337 1.00 93.56 156 ALA A C 1
ATOM 1207 O O . ALA A 1 156 ? -18.680 -16.307 13.068 1.00 93.56 156 ALA A O 1
ATOM 1208 N N . GLN A 1 157 ? -18.707 -14.111 12.608 1.00 94.12 157 GLN A N 1
ATOM 1209 C CA . GLN A 1 157 ? -17.750 -14.129 11.494 1.00 94.12 157 GLN A CA 1
ATOM 1210 C C . GLN A 1 157 ? -16.322 -13.770 11.926 1.00 94.12 157 GLN A C 1
ATOM 1212 O O . GLN A 1 157 ? -15.410 -13.832 11.105 1.00 94.12 157 GLN A O 1
ATOM 1217 N N . TRP A 1 158 ? -16.127 -13.414 13.197 1.00 94.44 158 TRP A N 1
ATOM 1218 C CA . TRP A 1 158 ? -14.818 -13.130 13.765 1.00 94.44 158 TRP A CA 1
ATOM 1219 C C . TRP A 1 158 ? -14.296 -14.358 14.502 1.00 94.44 158 TRP A C 1
ATOM 1221 O O . TRP A 1 158 ? -14.953 -14.897 15.393 1.00 94.44 158 TRP A O 1
ATOM 1231 N N . THR A 1 159 ? -13.099 -14.798 14.138 1.00 90.94 159 THR A N 1
ATOM 1232 C CA . THR A 1 159 ? -12.384 -15.863 14.840 1.00 90.94 159 THR A CA 1
ATOM 1233 C C . THR A 1 159 ? -11.319 -15.264 15.739 1.00 90.94 159 THR A C 1
ATOM 1235 O O . THR A 1 159 ? -10.596 -14.364 15.319 1.00 90.94 159 THR A O 1
ATOM 1238 N N . VAL A 1 160 ? -11.186 -15.789 16.954 1.00 83.62 160 VAL A N 1
ATOM 1239 C CA . VAL A 1 160 ? -10.067 -15.454 17.840 1.00 83.62 160 VAL A CA 1
ATOM 1240 C C . VAL A 1 160 ? -8.823 -16.210 17.361 1.00 83.62 160 VAL A C 1
ATOM 1242 O O . VAL A 1 160 ? -8.880 -17.423 17.145 1.00 83.62 160 VAL A O 1
ATOM 1245 N N . GLY A 1 161 ? -7.722 -15.493 17.154 1.00 66.50 161 GLY A N 1
ATOM 1246 C CA . GLY A 1 161 ? -6.462 -16.026 16.650 1.00 66.50 161 GLY A CA 1
ATOM 1247 C C . GLY A 1 161 ? -5.828 -17.063 17.573 1.00 66.50 161 GLY A C 1
ATOM 1248 O O . GLY A 1 161 ? -5.982 -17.044 18.793 1.00 66.50 161 GLY A O 1
ATOM 1249 N N . VAL A 1 162 ? -5.042 -17.962 16.980 1.00 57.75 162 VAL A N 1
ATOM 1250 C CA . VAL A 1 162 ? -4.285 -19.005 17.696 1.00 57.75 162 VAL A CA 1
ATOM 1251 C C . VAL A 1 162 ? -3.179 -18.453 18.606 1.00 57.75 162 VAL A C 1
ATOM 1253 O O . VAL A 1 162 ? -2.726 -19.161 19.504 1.00 57.75 162 VAL A O 1
ATOM 1256 N N . THR A 1 163 ? -2.754 -17.203 18.407 1.00 57.41 163 THR A N 1
ATOM 1257 C CA . THR A 1 163 ? -1.683 -16.538 19.168 1.00 57.41 163 THR A CA 1
ATOM 1258 C C . THR A 1 163 ? -2.150 -15.905 20.489 1.00 57.41 163 THR A C 1
ATOM 1260 O O . THR A 1 163 ? -1.307 -15.493 21.285 1.00 57.41 163 THR A O 1
ATOM 1263 N N . GLY A 1 164 ? -3.460 -15.877 20.778 1.00 58.97 164 GLY A N 1
ATOM 1264 C CA . GLY A 1 164 ? -4.016 -15.426 22.060 1.00 58.97 164 GLY A CA 1
ATOM 1265 C C . GLY A 1 164 ? -5.428 -14.829 21.945 1.00 58.97 164 GLY A C 1
ATOM 1266 O O . GLY A 1 164 ? -5.876 -14.531 20.841 1.00 58.97 164 GLY A O 1
ATOM 1267 N N . PRO A 1 165 ? -6.136 -14.616 23.075 1.00 60.41 165 PRO A N 1
ATOM 1268 C CA . PRO A 1 165 ? -7.523 -14.131 23.086 1.00 60.41 165 PRO A CA 1
ATOM 1269 C C . PRO A 1 165 ? -7.715 -12.719 22.504 1.00 60.41 165 PRO A C 1
ATOM 1271 O O . PRO A 1 165 ? -8.829 -12.366 22.130 1.00 60.41 165 PRO A O 1
ATOM 1274 N N . ALA A 1 166 ? -6.631 -11.947 22.395 1.00 81.12 166 ALA A N 1
ATOM 1275 C CA . ALA A 1 166 ? -6.617 -10.543 21.997 1.00 81.12 166 ALA A CA 1
ATOM 1276 C C . ALA A 1 166 ? -6.365 -10.305 20.494 1.00 81.12 166 ALA A C 1
ATOM 1278 O O . ALA A 1 166 ? -6.080 -9.178 20.112 1.00 81.12 166 ALA A O 1
ATOM 1279 N N . TYR A 1 167 ? -6.413 -11.334 19.644 1.00 92.12 167 TYR A N 1
ATOM 1280 C CA . TYR A 1 167 ? -6.360 -11.153 18.191 1.00 92.12 167 TYR A CA 1
ATOM 1281 C C . TYR A 1 167 ? -7.642 -11.666 17.553 1.00 92.12 167 TYR A C 1
ATOM 1283 O O . TYR A 1 167 ? -8.022 -12.815 17.779 1.00 92.12 167 TYR A O 1
ATOM 1291 N N . HIS A 1 168 ? -8.275 -10.852 16.718 1.00 94.44 168 HIS A N 1
ATOM 1292 C CA . HIS A 1 168 ? -9.498 -11.205 16.004 1.00 94.44 168 HIS A CA 1
ATOM 1293 C C . HIS A 1 168 ? -9.258 -11.133 14.506 1.00 94.44 168 HIS A C 1
ATOM 1295 O O . HIS A 1 168 ? -8.669 -10.182 14.011 1.00 94.44 168 HIS A O 1
ATOM 1301 N N . LEU A 1 169 ? -9.743 -12.130 13.778 1.00 94.75 169 LEU A N 1
ATOM 1302 C CA . LEU A 1 169 ? -9.572 -12.253 12.336 1.00 94.75 169 LEU A CA 1
ATOM 1303 C C . LEU A 1 169 ? -10.930 -12.442 11.673 1.00 94.75 169 LEU A C 1
ATOM 1305 O O . LEU A 1 169 ? -11.764 -13.203 12.169 1.00 94.75 169 LEU A O 1
ATOM 1309 N N . THR A 1 170 ? -11.141 -11.792 10.536 1.00 96.19 170 THR A N 1
ATOM 1310 C CA . THR A 1 170 ? -12.306 -12.025 9.678 1.00 96.19 170 THR A CA 1
ATOM 1311 C C . THR A 1 170 ? -11.889 -12.128 8.219 1.00 96.19 170 THR A C 1
ATOM 1313 O O . THR A 1 170 ? -10.978 -11.436 7.783 1.00 96.19 170 THR A O 1
ATOM 1316 N N . PHE A 1 171 ? -12.604 -12.955 7.459 1.00 96.38 171 PHE A N 1
ATOM 1317 C CA . PHE A 1 171 ? -12.541 -13.016 5.990 1.00 96.38 171 PHE A CA 1
ATOM 1318 C C . PHE A 1 171 ? -13.841 -12.511 5.343 1.00 96.38 171 PHE A C 1
ATOM 1320 O O . PHE A 1 171 ? -14.012 -12.563 4.123 1.00 96.38 171 PHE A O 1
ATOM 1327 N N . ALA A 1 172 ? -14.803 -12.089 6.169 1.00 96.69 172 ALA A N 1
ATOM 1328 C CA . ALA A 1 172 ? -16.108 -11.657 5.708 1.00 96.69 172 ALA A CA 1
ATOM 1329 C C . ALA A 1 172 ? -16.049 -10.199 5.245 1.00 96.69 172 ALA A C 1
ATOM 1331 O O . ALA A 1 172 ? -15.728 -9.303 6.026 1.00 96.69 172 ALA A O 1
ATOM 1332 N N . ASP A 1 173 ? -16.401 -9.978 3.980 1.00 96.31 173 ASP A N 1
ATOM 1333 C CA . ASP A 1 173 ? -16.563 -8.641 3.414 1.00 96.31 173 ASP A CA 1
ATOM 1334 C C . ASP A 1 173 ? -17.611 -7.844 4.202 1.00 96.31 173 ASP A C 1
ATOM 1336 O O . ASP A 1 173 ? -18.677 -8.363 4.547 1.00 96.31 173 ASP A O 1
ATOM 1340 N N . GLY A 1 174 ? -17.299 -6.590 4.518 1.00 96.88 174 GLY A N 1
ATOM 1341 C CA . GLY A 1 174 ? -18.166 -5.711 5.298 1.00 96.88 174 GLY A CA 1
ATOM 1342 C C . GLY A 1 174 ? -18.224 -6.005 6.803 1.00 96.88 174 GLY A C 1
ATOM 1343 O O . GLY A 1 174 ? -18.864 -5.242 7.531 1.00 96.88 174 GLY A O 1
ATOM 1344 N N . ALA A 1 175 ? -17.562 -7.054 7.308 1.00 98.00 175 ALA A N 1
ATOM 1345 C CA . ALA A 1 175 ? -17.390 -7.226 8.749 1.00 98.00 175 ALA A CA 1
ATOM 1346 C C . ALA A 1 175 ? -16.516 -6.094 9.305 1.00 98.00 175 ALA A C 1
ATOM 1348 O O . ALA A 1 175 ? -15.506 -5.715 8.712 1.00 98.00 175 ALA A O 1
ATOM 1349 N N . SER A 1 176 ? -16.909 -5.538 10.446 1.00 98.31 176 SER A N 1
ATOM 1350 C CA . SER A 1 176 ? -16.306 -4.328 11.003 1.00 98.31 176 SER A CA 1
ATOM 1351 C C . SER A 1 176 ? -16.147 -4.385 12.515 1.00 98.31 176 SER A C 1
ATOM 1353 O O . SER A 1 176 ? -16.871 -5.103 13.208 1.00 98.31 176 SER A O 1
ATOM 1355 N N . VAL A 1 177 ? -15.199 -3.600 13.014 1.00 98.25 177 VAL A N 1
ATOM 1356 C CA . VAL A 1 177 ? -14.963 -3.342 14.431 1.00 98.25 177 VAL A CA 1
ATOM 1357 C C . VAL A 1 177 ? -15.030 -1.838 14.678 1.00 98.25 177 VAL A C 1
ATOM 1359 O O . VAL A 1 177 ? -14.454 -1.051 13.927 1.00 98.25 177 VAL A O 1
ATOM 1362 N N . SER A 1 178 ? -15.748 -1.436 15.722 1.00 98.31 178 SER A N 1
ATOM 1363 C CA . SER A 1 178 ? -15.845 -0.050 16.173 1.00 98.31 178 SER A CA 1
ATOM 1364 C C . SER A 1 178 ? -15.217 0.088 17.554 1.00 98.31 178 SER A C 1
ATOM 1366 O O . SER A 1 178 ? -15.618 -0.609 18.485 1.00 98.31 178 SER A O 1
ATOM 1368 N N . PHE A 1 179 ? -14.265 1.007 17.686 1.00 98.31 179 PHE A N 1
ATOM 1369 C CA . PHE A 1 179 ? -13.581 1.360 18.924 1.00 98.31 179 PHE A CA 1
ATOM 1370 C C . PHE A 1 179 ? -13.963 2.783 19.334 1.00 98.31 179 PHE A C 1
ATOM 1372 O O . PHE A 1 179 ? -13.720 3.742 18.598 1.00 98.31 179 PHE A O 1
ATOM 1379 N N . THR A 1 180 ? -14.581 2.920 20.507 1.00 98.00 180 THR A N 1
ATOM 1380 C CA . THR A 1 180 ? -14.929 4.226 21.079 1.00 98.00 180 THR A CA 1
ATOM 1381 C C . THR A 1 180 ? -13.840 4.690 22.038 1.00 98.00 180 THR A C 1
ATOM 1383 O O . THR A 1 180 ? -13.555 4.005 23.017 1.00 98.00 180 THR A O 1
ATOM 1386 N N . PHE A 1 181 ? -13.301 5.889 21.825 1.00 96.81 181 PHE A N 1
ATOM 1387 C CA . PHE A 1 181 ? -12.222 6.449 22.642 1.00 96.81 181 PHE A CA 1
ATOM 1388 C C . PHE A 1 181 ? -12.478 7.910 23.010 1.00 96.81 181 PHE A C 1
ATOM 1390 O O . PHE A 1 181 ? -13.385 8.556 22.483 1.00 96.81 181 PHE A O 1
ATOM 1397 N N . THR A 1 182 ? -11.712 8.431 23.969 1.00 96.75 182 THR A N 1
ATOM 1398 C CA . THR A 1 182 ? -11.662 9.865 24.277 1.00 96.75 182 THR A CA 1
ATOM 1399 C C . THR A 1 182 ? -10.211 10.314 24.254 1.00 96.75 182 THR A C 1
ATOM 1401 O O . THR A 1 182 ? -9.411 9.781 25.015 1.00 96.75 182 THR A O 1
ATOM 1404 N N . GLY A 1 183 ? -9.871 11.266 23.391 1.00 94.50 183 GLY A N 1
ATOM 1405 C CA . GLY A 1 183 ? -8.490 11.689 23.183 1.00 94.50 183 GLY A CA 1
ATOM 1406 C C . GLY A 1 183 ? -8.340 12.646 22.010 1.00 94.50 183 GLY A C 1
ATOM 1407 O O . GLY A 1 183 ? -9.320 13.207 21.528 1.00 94.50 183 GLY A O 1
ATOM 1408 N N . GLU A 1 184 ? -7.093 12.818 21.583 1.00 94.00 184 GLU A N 1
ATOM 1409 C CA . GLU A 1 184 ? -6.673 13.668 20.457 1.00 94.00 184 GLU A CA 1
ATOM 1410 C C . GLU A 1 184 ? -5.991 12.848 19.350 1.00 94.00 184 GLU A C 1
ATOM 1412 O O . GLU A 1 184 ? -5.584 13.385 18.321 1.00 94.00 184 GLU A O 1
ATOM 1417 N N . TYR A 1 185 ? -5.849 11.537 19.552 1.00 92.75 185 TYR A N 1
ATOM 1418 C CA . TYR A 1 185 ? -5.191 10.636 18.619 1.00 92.75 185 TYR A CA 1
ATOM 1419 C C . TYR A 1 185 ? -5.741 9.217 18.770 1.00 92.75 185 TYR A C 1
ATOM 1421 O O . TYR A 1 185 ? -6.278 8.873 19.823 1.00 92.75 185 TYR A O 1
ATOM 1429 N N . VAL A 1 186 ? -5.630 8.420 17.710 1.00 94.25 186 VAL A N 1
ATOM 1430 C CA . VAL A 1 186 ? -5.958 6.992 17.730 1.00 94.25 186 VAL A CA 1
ATOM 1431 C C . VAL A 1 186 ? -5.050 6.220 16.792 1.00 94.25 186 VAL A C 1
ATOM 1433 O O . VAL A 1 186 ? -4.698 6.715 15.717 1.00 94.25 186 VAL A O 1
ATOM 1436 N N . TRP A 1 187 ? -4.741 4.986 17.173 1.00 93.62 187 TRP A N 1
ATOM 1437 C CA . TRP A 1 187 ? -4.039 4.010 16.357 1.00 93.62 187 TRP A CA 1
ATOM 1438 C C . TRP A 1 187 ? -4.823 2.701 16.267 1.00 93.62 187 TRP A C 1
ATOM 1440 O O . TRP A 1 187 ? -5.525 2.293 17.192 1.00 93.62 187 TRP A O 1
ATOM 1450 N N . PHE A 1 188 ? -4.652 2.010 15.148 1.00 95.06 188 PHE A N 1
ATOM 1451 C CA . PHE A 1 188 ? -5.104 0.641 14.935 1.00 95.06 188 PHE A CA 1
ATOM 1452 C C . PHE A 1 188 ? -3.901 -0.222 14.554 1.00 95.06 188 PHE A C 1
ATOM 1454 O O . PHE A 1 188 ? -3.150 0.127 13.643 1.00 95.06 188 PHE A O 1
ATOM 1461 N N . TYR A 1 189 ? -3.737 -1.343 15.255 1.00 93.25 189 TYR A N 1
ATOM 1462 C CA . TYR A 1 189 ? -2.618 -2.262 15.096 1.00 93.25 189 TYR A CA 1
ATOM 1463 C C . TYR A 1 189 ? -3.083 -3.646 14.648 1.00 93.25 189 TYR A C 1
ATOM 1465 O O . TYR A 1 189 ? -3.972 -4.253 15.259 1.00 93.25 189 TYR A O 1
ATOM 1473 N N . ALA A 1 190 ? -2.418 -4.165 13.619 1.00 93.75 190 ALA A N 1
ATOM 1474 C CA . ALA A 1 190 ? -2.562 -5.532 13.139 1.00 93.75 190 ALA A CA 1
ATOM 1475 C C . ALA A 1 190 ? -1.306 -5.963 12.370 1.00 93.75 190 ALA A C 1
ATOM 1477 O O . ALA A 1 190 ? -0.428 -5.154 12.079 1.00 93.75 190 ALA A O 1
ATOM 1478 N N . ASP A 1 191 ? -1.206 -7.253 12.092 1.00 91.56 191 ASP A N 1
ATOM 1479 C CA . ASP A 1 191 ? -0.190 -7.838 11.226 1.00 91.56 191 ASP A CA 1
ATOM 1480 C C . ASP A 1 191 ? -0.557 -7.679 9.743 1.00 91.56 191 ASP A C 1
ATOM 1482 O O . ASP A 1 191 ? -1.699 -7.369 9.370 1.00 91.56 191 ASP A O 1
ATOM 1486 N N . ARG A 1 192 ? 0.431 -7.921 8.881 1.00 90.75 192 ARG A N 1
ATOM 1487 C CA . ARG A 1 192 ? 0.240 -7.980 7.431 1.00 90.75 192 ARG A CA 1
ATOM 1488 C C . ARG A 1 192 ? 0.697 -9.318 6.904 1.00 90.75 192 ARG A C 1
ATOM 1490 O O . ARG A 1 192 ? 1.691 -9.880 7.366 1.00 90.75 192 ARG A O 1
ATOM 1497 N N . ASN A 1 193 ? -0.005 -9.818 5.899 1.00 90.81 193 ASN A N 1
ATOM 1498 C CA . ASN A 1 193 ? 0.340 -11.082 5.272 1.00 90.81 193 ASN A CA 1
ATOM 1499 C C . ASN A 1 193 ? -0.270 -11.198 3.867 1.00 90.81 193 ASN A C 1
ATOM 1501 O O . ASN A 1 193 ? -1.035 -10.343 3.417 1.00 90.81 193 ASN A O 1
ATOM 1505 N N . THR A 1 194 ? 0.088 -12.263 3.159 1.00 90.88 194 THR A N 1
ATOM 1506 C CA . THR A 1 194 ? -0.348 -12.539 1.784 1.00 90.88 194 THR A CA 1
ATOM 1507 C C . THR A 1 194 ? -1.833 -12.878 1.671 1.00 90.88 194 THR A C 1
ATOM 1509 O O . THR A 1 194 ? -2.421 -12.690 0.609 1.00 90.88 194 THR A O 1
ATOM 1512 N N . ASP A 1 195 ? -2.454 -13.350 2.750 1.00 93.38 195 ASP A N 1
ATOM 1513 C CA . ASP A 1 195 ? -3.889 -13.613 2.842 1.00 93.38 195 ASP A CA 1
ATOM 1514 C C . ASP A 1 195 ? -4.696 -12.390 3.300 1.00 93.38 195 ASP A C 1
ATOM 1516 O O . ASP A 1 195 ? -5.922 -12.454 3.321 1.00 93.38 195 ASP A O 1
ATOM 1520 N N . HIS A 1 196 ? -4.042 -11.270 3.625 1.00 93.44 196 HIS A N 1
ATOM 1521 C CA . HIS A 1 196 ? -4.697 -10.044 4.079 1.00 93.44 196 HIS A CA 1
ATOM 1522 C C . HIS A 1 196 ? -5.159 -9.160 2.918 1.00 93.44 196 HIS A C 1
ATOM 1524 O O . HIS A 1 196 ? -4.604 -9.189 1.822 1.00 93.44 196 HIS A O 1
ATOM 1530 N N . GLY A 1 197 ? -6.190 -8.354 3.161 1.00 92.25 197 GLY A N 1
ATOM 1531 C CA . GLY A 1 197 ? -6.861 -7.571 2.129 1.00 92.25 197 GLY A CA 1
ATOM 1532 C C . GLY A 1 197 ? -6.900 -6.063 2.363 1.00 92.25 197 GLY A C 1
ATOM 1533 O O . GLY A 1 197 ? -6.332 -5.526 3.316 1.00 92.25 197 GLY A O 1
ATOM 1534 N N . PRO A 1 198 ? -7.599 -5.344 1.474 1.00 94.19 198 PRO A N 1
ATOM 1535 C CA . PRO A 1 198 ? -7.958 -3.960 1.718 1.00 94.19 198 PRO A CA 1
ATOM 1536 C C . PRO A 1 198 ? -8.933 -3.829 2.895 1.00 94.19 198 PRO A C 1
ATOM 1538 O O . PRO A 1 198 ? -9.854 -4.631 3.056 1.00 94.19 198 PRO A O 1
ATOM 1541 N N . PHE A 1 199 ? -8.791 -2.750 3.658 1.00 96.88 199 PHE A N 1
ATOM 1542 C CA . PHE A 1 199 ? -9.722 -2.366 4.714 1.00 96.88 199 PHE A CA 1
ATOM 1543 C C . PHE A 1 199 ? -10.099 -0.890 4.597 1.00 96.88 199 PHE A C 1
ATOM 1545 O O . PHE A 1 199 ? -9.423 -0.100 3.937 1.00 96.88 199 PHE A O 1
ATOM 1552 N N . LEU A 1 200 ? -11.209 -0.516 5.221 1.00 96.94 200 LEU A N 1
ATOM 1553 C CA . LEU A 1 200 ? -11.675 0.861 5.325 1.00 96.94 200 LEU A CA 1
ATOM 1554 C C . LEU A 1 200 ? -11.511 1.341 6.762 1.00 96.94 200 LEU A C 1
ATOM 1556 O O . LEU A 1 200 ? -11.903 0.625 7.681 1.00 96.94 200 LEU A O 1
ATOM 1560 N N . ALA A 1 201 ? -10.995 2.553 6.946 1.00 96.75 201 ALA A N 1
ATOM 1561 C CA . ALA A 1 201 ? -10.967 3.235 8.234 1.00 96.75 201 ALA A CA 1
ATOM 1562 C C . ALA A 1 201 ? -11.761 4.544 8.159 1.00 96.75 201 ALA A C 1
ATOM 1564 O O . ALA A 1 201 ? -11.541 5.372 7.273 1.00 96.75 201 ALA A O 1
ATOM 1565 N N . SER A 1 202 ? -12.678 4.742 9.103 1.00 97.50 202 SER A N 1
ATOM 1566 C CA . SER A 1 202 ? -13.457 5.978 9.256 1.00 97.50 202 SER A CA 1
ATOM 1567 C C . SER A 1 202 ? -13.503 6.396 10.717 1.00 97.50 202 SER A C 1
ATOM 1569 O O . SER A 1 202 ? -13.637 5.539 11.592 1.00 97.50 202 SER A O 1
ATOM 1571 N N . ILE A 1 203 ? -13.472 7.699 10.974 1.00 97.75 203 ILE A N 1
ATOM 1572 C CA . ILE A 1 203 ? -13.677 8.270 12.307 1.00 97.75 203 ILE A CA 1
ATOM 1573 C C . ILE A 1 203 ? -15.029 8.980 12.302 1.00 97.75 203 ILE A C 1
ATOM 1575 O O . ILE A 1 203 ? -15.360 9.658 11.337 1.00 97.75 203 ILE A O 1
ATOM 1579 N N . ASP A 1 204 ? -15.837 8.755 13.335 1.00 97.75 204 ASP A N 1
ATOM 1580 C CA . ASP A 1 204 ? -17.131 9.417 13.568 1.00 97.75 204 ASP A CA 1
ATOM 1581 C C . ASP A 1 204 ? -18.141 9.321 12.411 1.00 97.75 204 ASP A C 1
ATOM 1583 O O . ASP A 1 204 ? -19.012 10.174 12.243 1.00 97.75 204 ASP A O 1
ATOM 1587 N N . GLY A 1 205 ? -18.052 8.253 11.614 1.00 94.25 205 GLY A N 1
ATOM 1588 C CA . GLY A 1 205 ? -18.929 8.032 10.461 1.00 94.25 205 GLY A CA 1
ATOM 1589 C C . GLY A 1 205 ? -18.629 8.932 9.259 1.00 94.25 205 GLY A C 1
ATOM 1590 O O . GLY A 1 205 ? -19.434 8.985 8.329 1.00 94.25 205 GLY A O 1
ATOM 1591 N N . GLU A 1 206 ? -17.491 9.630 9.259 1.00 95.25 206 GLU A N 1
ATOM 1592 C CA . GLU A 1 206 ? -16.998 10.352 8.090 1.00 95.25 206 GLU A CA 1
ATOM 1593 C C . GLU A 1 206 ? -16.668 9.404 6.925 1.00 95.25 206 GLU A C 1
ATOM 1595 O O . GLU A 1 206 ? -16.660 8.175 7.058 1.00 95.25 206 GLU A O 1
ATOM 1600 N N . ALA A 1 207 ? -16.385 9.988 5.756 1.00 93.25 207 ALA A N 1
ATOM 1601 C CA . ALA A 1 207 ? -15.965 9.230 4.586 1.00 93.25 207 ALA A CA 1
ATOM 1602 C C . ALA A 1 207 ? -14.752 8.351 4.927 1.00 93.25 207 ALA A C 1
ATOM 1604 O O . ALA A 1 207 ? -13.741 8.831 5.442 1.00 93.25 207 ALA A O 1
ATOM 1605 N N . ALA A 1 208 ? -14.871 7.057 4.643 1.00 95.06 208 ALA A N 1
ATOM 1606 C CA . ALA A 1 208 ? -13.813 6.115 4.947 1.00 95.06 208 ALA A CA 1
ATOM 1607 C C . ALA A 1 208 ? -12.659 6.240 3.947 1.00 95.06 208 ALA A C 1
ATOM 1609 O O . ALA A 1 208 ? -12.878 6.320 2.735 1.00 95.06 208 ALA A O 1
ATOM 1610 N N . THR A 1 209 ? -11.433 6.176 4.459 1.00 92.56 209 THR A N 1
ATOM 1611 C CA . THR A 1 209 ? -10.233 5.994 3.642 1.00 92.56 209 THR A CA 1
ATOM 1612 C C . THR A 1 209 ? -9.977 4.498 3.492 1.00 92.56 209 THR A C 1
ATOM 1614 O O . THR A 1 209 ? -10.113 3.736 4.452 1.00 92.56 209 THR A O 1
ATOM 1617 N N . ARG A 1 210 ? -9.616 4.065 2.281 1.00 92.75 210 ARG A N 1
ATOM 1618 C CA . ARG A 1 210 ? -9.203 2.685 2.017 1.00 92.75 210 ARG A CA 1
ATOM 1619 C C . ARG A 1 210 ? -7.698 2.547 2.192 1.00 92.75 210 ARG A C 1
ATOM 1621 O O . ARG A 1 210 ? -6.953 3.330 1.617 1.00 92.75 210 ARG A O 1
ATOM 1628 N N . PHE A 1 211 ? -7.304 1.518 2.922 1.00 93.06 211 PHE A N 1
ATOM 1629 C CA . PHE A 1 211 ? -5.930 1.094 3.157 1.00 93.06 211 PHE A CA 1
ATOM 1630 C C . PHE A 1 211 ? -5.798 -0.388 2.801 1.00 93.06 211 PHE A C 1
ATOM 1632 O O . PHE A 1 211 ? -6.779 -1.040 2.422 1.00 93.06 211 PHE A O 1
ATOM 1639 N N . SER A 1 212 ? -4.599 -0.944 2.949 1.00 91.62 212 SER A N 1
ATOM 1640 C CA . SER A 1 212 ? -4.375 -2.378 2.809 1.00 91.62 212 SER A CA 1
ATOM 1641 C C . SER A 1 212 ? -3.512 -2.937 3.929 1.00 91.62 212 SER A C 1
ATOM 1643 O O . SER A 1 212 ? -2.477 -2.366 4.268 1.00 91.62 212 SER A O 1
ATOM 1645 N N . SER A 1 213 ? -3.927 -4.080 4.477 1.00 92.62 213 SER A N 1
ATOM 1646 C CA . SER A 1 213 ? -3.099 -4.913 5.352 1.00 92.62 213 SER A CA 1
ATOM 1647 C C . SER A 1 213 ? -2.414 -6.044 4.579 1.00 92.62 213 SER A C 1
ATOM 1649 O O . SER A 1 213 ? -1.732 -6.867 5.182 1.00 92.62 213 SER A O 1
ATOM 1651 N N . TYR A 1 214 ? -2.545 -6.086 3.248 1.00 91.00 214 TYR A N 1
ATOM 1652 C CA . TYR A 1 214 ? -1.792 -7.010 2.405 1.00 91.00 214 TYR A CA 1
ATOM 1653 C C . TYR A 1 214 ? -0.292 -6.727 2.502 1.00 91.00 214 TYR A C 1
ATOM 1655 O O . TYR A 1 214 ? 0.147 -5.569 2.496 1.00 91.00 214 TYR A O 1
ATOM 1663 N N . SER A 1 215 ? 0.500 -7.792 2.554 1.00 85.69 215 SER A N 1
ATOM 1664 C CA . SER A 1 215 ? 1.940 -7.733 2.333 1.00 85.69 215 SER A CA 1
ATOM 1665 C C . SER A 1 215 ? 2.442 -9.062 1.785 1.00 85.69 215 SER A C 1
ATOM 1667 O O . SER A 1 215 ? 2.051 -10.129 2.251 1.00 85.69 215 SER A O 1
ATOM 1669 N N . VAL A 1 216 ? 3.354 -8.996 0.817 1.00 81.31 216 VAL A N 1
ATOM 1670 C CA . VAL A 1 216 ? 4.055 -10.170 0.268 1.00 81.31 216 VAL A CA 1
ATOM 1671 C C . VAL A 1 216 ? 5.035 -10.791 1.266 1.00 81.31 216 VAL A C 1
ATOM 1673 O O . VAL A 1 216 ? 5.339 -11.978 1.181 1.00 81.31 216 VAL A O 1
ATOM 1676 N N . VAL A 1 217 ? 5.501 -9.997 2.233 1.00 82.62 217 VAL A N 1
ATOM 1677 C CA . VAL A 1 217 ? 6.321 -10.439 3.363 1.00 82.62 217 VAL A CA 1
ATOM 1678 C C . VAL A 1 217 ? 5.497 -10.273 4.630 1.00 82.62 217 VAL A C 1
ATOM 1680 O O . VAL A 1 217 ? 4.990 -9.183 4.888 1.00 82.62 217 VAL A O 1
ATOM 1683 N N . HIS A 1 218 ? 5.372 -11.333 5.425 1.00 87.50 218 HIS A N 1
ATOM 1684 C CA . HIS A 1 218 ? 4.682 -11.235 6.706 1.00 87.50 218 HIS A CA 1
ATOM 1685 C C . HIS A 1 218 ? 5.360 -10.191 7.601 1.00 87.50 218 HIS A C 1
ATOM 1687 O O . HIS A 1 218 ? 6.577 -10.248 7.802 1.00 87.50 218 HIS A O 1
ATOM 1693 N N . THR A 1 219 ? 4.575 -9.258 8.133 1.00 86.00 219 THR A N 1
ATOM 1694 C CA . THR A 1 219 ? 5.020 -8.338 9.180 1.00 86.00 219 THR A CA 1
ATOM 1695 C C . THR A 1 219 ? 4.259 -8.642 10.458 1.00 86.00 219 THR A C 1
ATOM 1697 O O . THR A 1 219 ? 3.047 -8.863 10.431 1.00 86.00 219 THR A O 1
ATOM 1700 N N . ASP A 1 220 ? 4.989 -8.666 11.576 1.00 89.00 220 ASP A N 1
ATOM 1701 C CA . ASP A 1 220 ? 4.386 -8.706 12.905 1.00 89.00 220 ASP A CA 1
ATOM 1702 C C . ASP A 1 220 ? 3.498 -7.469 13.129 1.00 89.00 220 ASP A C 1
ATOM 1704 O O . ASP A 1 220 ? 3.494 -6.520 12.345 1.00 89.00 220 ASP A O 1
ATOM 1708 N N . VAL A 1 221 ? 2.747 -7.469 14.231 1.00 89.56 221 VAL A N 1
ATOM 1709 C CA . VAL A 1 221 ? 1.793 -6.400 14.537 1.00 89.56 221 VAL A CA 1
ATOM 1710 C C . VAL A 1 221 ? 2.454 -5.018 14.552 1.00 89.56 221 VAL A C 1
ATOM 1712 O O . VAL A 1 221 ? 3.319 -4.727 15.380 1.00 89.56 221 VAL A O 1
ATOM 1715 N N . GLU A 1 222 ? 1.960 -4.143 13.683 1.00 86.94 222 GLU A N 1
ATOM 1716 C CA . GLU A 1 222 ? 2.441 -2.779 13.478 1.00 86.94 222 GLU A CA 1
ATOM 1717 C C . GLU A 1 222 ? 1.245 -1.817 13.298 1.00 86.94 222 GLU A C 1
ATOM 1719 O O . GLU A 1 222 ? 0.110 -2.277 13.115 1.00 86.94 222 GLU A O 1
ATOM 1724 N N . PRO A 1 223 ? 1.422 -0.487 13.426 1.00 88.88 223 PRO A N 1
ATOM 1725 C CA . PRO A 1 223 ? 0.311 0.438 13.246 1.00 88.88 223 PRO A CA 1
ATOM 1726 C C . PRO A 1 223 ? -0.108 0.446 11.775 1.00 88.88 223 PRO A C 1
ATOM 1728 O O . PRO A 1 223 ? 0.663 0.847 10.903 1.00 88.88 223 PRO A O 1
ATOM 1731 N N . LEU A 1 224 ? -1.347 0.029 11.508 1.00 90.38 224 LEU A N 1
ATOM 1732 C CA . LEU A 1 224 ? -1.920 0.040 10.165 1.00 90.38 224 LEU A CA 1
ATOM 1733 C C . LEU A 1 224 ? -2.808 1.253 9.890 1.00 90.38 224 LEU A C 1
ATOM 1735 O O . LEU A 1 224 ? -3.192 1.520 8.758 1.00 90.38 224 LEU A O 1
ATOM 1739 N N . PHE A 1 225 ? -3.166 1.999 10.922 1.00 92.06 225 PHE A N 1
ATOM 1740 C CA . PHE A 1 225 ? -3.838 3.276 10.769 1.00 92.06 225 PHE A CA 1
ATOM 1741 C C . PHE A 1 225 ? -3.536 4.128 11.986 1.00 92.06 225 PHE A C 1
ATOM 1743 O O . PHE A 1 225 ? -3.470 3.623 13.108 1.00 92.06 225 PHE A O 1
ATOM 1750 N N . SER A 1 226 ? -3.389 5.427 11.763 1.00 90.81 226 SER A N 1
ATOM 1751 C CA . SER A 1 226 ? -3.255 6.394 12.835 1.00 90.81 226 SER A CA 1
ATOM 1752 C C . SER A 1 226 ? -3.809 7.744 12.411 1.00 90.81 226 SER A C 1
ATOM 1754 O O . SER A 1 226 ? -3.653 8.139 11.254 1.00 90.81 226 SER A O 1
ATOM 1756 N N . ARG A 1 227 ? -4.451 8.472 13.326 1.00 90.12 227 ARG A N 1
ATOM 1757 C CA . ARG A 1 227 ? -4.991 9.799 13.013 1.00 90.12 227 ARG A CA 1
ATOM 1758 C C . ARG A 1 227 ? -5.051 10.694 14.243 1.00 90.12 227 ARG A C 1
ATOM 1760 O O . ARG A 1 227 ? -5.584 10.292 15.273 1.00 90.12 227 ARG A O 1
ATOM 1767 N N . ALA A 1 228 ? -4.610 11.939 14.072 1.00 90.44 228 ALA A N 1
ATOM 1768 C CA . ALA A 1 228 ? -4.974 13.028 14.968 1.00 90.44 228 ALA A CA 1
ATOM 1769 C C . ALA A 1 228 ? -6.464 13.359 14.827 1.00 90.44 228 ALA A C 1
ATOM 1771 O O . ALA A 1 228 ? -6.996 13.420 13.716 1.00 90.44 228 ALA A O 1
ATOM 1772 N N . VAL A 1 229 ? -7.114 13.624 15.951 1.00 93.06 229 VAL A N 1
ATOM 1773 C CA . VAL A 1 229 ? -8.504 14.073 16.042 1.00 93.06 229 VAL A CA 1
ATOM 1774 C C . VAL A 1 229 ? -8.591 15.284 16.967 1.00 93.06 229 VAL A C 1
ATOM 1776 O O . VAL A 1 229 ? -7.654 15.604 17.696 1.00 93.06 229 VAL A O 1
ATOM 1779 N N . SER A 1 230 ? -9.711 16.002 16.929 1.00 95.06 230 SER A N 1
ATOM 1780 C CA . SER A 1 230 ? -9.971 17.041 17.931 1.00 95.06 230 SER A CA 1
ATOM 1781 C C . SER A 1 230 ? -10.023 16.438 19.342 1.00 95.06 230 SER A C 1
ATOM 1783 O O . SER A 1 230 ? -10.418 15.288 19.466 1.00 95.06 230 SER A O 1
ATOM 1785 N N . PRO A 1 231 ? -9.738 17.191 20.417 1.00 96.06 231 PRO A N 1
ATOM 1786 C CA . PRO A 1 231 ? -9.971 16.695 21.769 1.00 96.06 231 PRO A CA 1
ATOM 1787 C C . PRO A 1 231 ? -11.449 16.356 21.975 1.00 96.06 231 PRO A C 1
ATOM 1789 O O . PRO A 1 231 ? -12.314 17.231 21.872 1.00 96.06 231 PRO A O 1
ATOM 1792 N N . GLY A 1 232 ? -11.754 15.104 22.300 1.00 97.19 232 GLY A N 1
ATOM 1793 C CA . GLY A 1 232 ? -13.140 14.705 22.505 1.00 97.19 232 GLY A CA 1
ATOM 1794 C C . GLY A 1 232 ? -13.357 13.207 22.497 1.00 97.19 232 GLY A C 1
ATOM 1795 O O . GLY A 1 232 ? -12.414 12.423 22.546 1.00 97.19 232 GLY A O 1
ATOM 1796 N N . LYS A 1 233 ? -14.635 12.819 22.480 1.00 98.00 233 LYS A N 1
ATOM 1797 C CA . LYS A 1 233 ? -15.056 11.429 22.327 1.00 98.00 233 LYS A CA 1
ATOM 1798 C C . LYS A 1 233 ? -15.259 11.131 20.845 1.00 98.00 233 LYS A C 1
ATOM 1800 O O . LYS A 1 233 ? -16.035 11.829 20.200 1.00 98.00 233 LYS A O 1
ATOM 1805 N N . HIS A 1 234 ? -14.637 10.060 20.375 1.00 98.44 234 HIS A N 1
ATOM 1806 C CA . HIS A 1 234 ? -14.605 9.659 18.974 1.00 98.44 234 HIS A CA 1
ATOM 1807 C C . HIS A 1 234 ? -14.886 8.163 18.824 1.00 98.44 234 HIS A C 1
ATOM 1809 O O . HIS A 1 234 ? -14.801 7.395 19.787 1.00 98.44 234 HIS A O 1
ATOM 1815 N N . THR A 1 235 ? -15.242 7.741 17.614 1.00 98.44 235 THR A N 1
ATOM 1816 C CA . THR A 1 235 ? -15.390 6.328 17.244 1.00 98.44 235 THR A CA 1
ATOM 1817 C C . THR A 1 235 ? -14.601 6.031 15.978 1.00 98.44 235 THR A C 1
ATOM 1819 O O . THR A 1 235 ? -14.960 6.499 14.899 1.00 98.44 235 THR A O 1
ATOM 1822 N N . LEU A 1 236 ? -13.560 5.208 16.093 1.00 98.50 236 LEU A N 1
ATOM 1823 C CA . LEU A 1 236 ? -12.873 4.620 14.947 1.00 98.50 236 LEU A CA 1
ATOM 1824 C C . LEU A 1 236 ? -13.632 3.368 14.506 1.00 98.50 236 LEU A C 1
ATOM 1826 O O . LEU A 1 236 ? -13.945 2.515 15.330 1.00 98.50 236 LEU A O 1
ATOM 1830 N N . THR A 1 237 ? -13.916 3.241 13.213 1.00 98.62 237 THR A N 1
ATOM 1831 C CA . THR A 1 237 ? -14.463 2.016 12.619 1.00 98.62 237 THR A CA 1
ATOM 1832 C C . THR A 1 237 ? -13.509 1.490 11.561 1.00 98.62 237 THR A C 1
ATOM 1834 O O . THR A 1 237 ? -13.180 2.214 10.621 1.00 98.62 237 THR A O 1
ATOM 1837 N N . ILE A 1 238 ? -13.095 0.231 11.714 1.00 98.50 238 ILE A N 1
ATOM 1838 C CA . ILE A 1 238 ? -12.298 -0.516 10.739 1.00 98.50 238 ILE A CA 1
ATOM 1839 C C . ILE A 1 238 ? -13.196 -1.581 10.109 1.00 98.50 238 ILE A C 1
ATOM 1841 O O . ILE A 1 238 ? -13.857 -2.331 10.824 1.00 98.50 238 ILE A O 1
ATOM 1845 N N . THR A 1 239 ? -13.252 -1.639 8.781 1.00 98.31 239 THR A N 1
ATOM 1846 C CA . THR A 1 239 ? -14.122 -2.563 8.034 1.00 98.31 239 THR A CA 1
ATOM 1847 C C . THR A 1 239 ? -13.312 -3.361 7.026 1.00 98.31 239 THR A C 1
ATOM 1849 O O . THR A 1 239 ? -12.547 -2.775 6.261 1.00 98.31 239 THR A O 1
ATOM 1852 N N . ASN A 1 240 ? -13.500 -4.679 6.985 1.00 97.75 240 ASN A N 1
ATOM 1853 C CA . ASN A 1 240 ? -12.933 -5.510 5.931 1.00 97.75 240 ASN A CA 1
ATOM 1854 C C . ASN A 1 240 ? -13.587 -5.146 4.590 1.00 97.75 240 ASN A C 1
ATOM 1856 O O . ASN A 1 240 ? -14.812 -5.142 4.485 1.00 97.75 240 ASN A O 1
ATOM 1860 N N . ALA A 1 241 ? -12.774 -4.834 3.584 1.00 96.56 241 ALA A N 1
ATOM 1861 C CA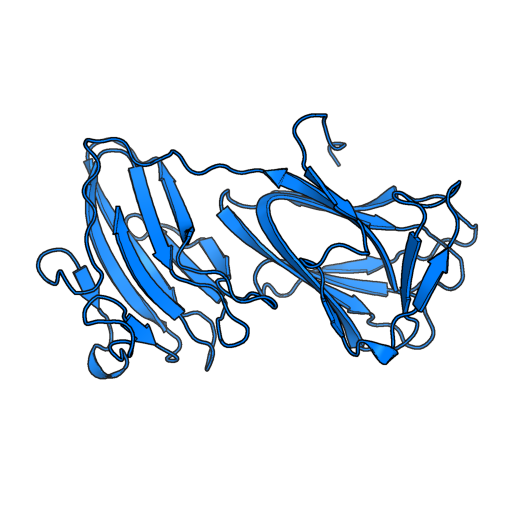 . ALA A 1 241 ? -13.223 -4.500 2.233 1.00 96.56 241 ALA A CA 1
ATOM 1862 C C . ALA A 1 241 ? -12.587 -5.406 1.168 1.00 96.56 241 ALA A C 1
ATOM 1864 O O . ALA A 1 241 ? -12.525 -5.043 -0.014 1.00 96.56 241 ALA A O 1
ATOM 1865 N N . GLY A 1 242 ? -12.051 -6.550 1.600 1.00 92.94 242 GLY A N 1
ATOM 1866 C CA . GLY A 1 242 ? -11.486 -7.592 0.762 1.00 92.94 242 GLY A CA 1
ATOM 1867 C C . GLY A 1 242 ? -12.335 -8.858 0.838 1.00 92.94 242 GLY A C 1
ATOM 1868 O O . GLY A 1 242 ? -12.164 -9.640 1.772 1.00 92.94 242 GLY A O 1
ATOM 1869 N N . PRO A 1 243 ? -13.221 -9.117 -0.139 1.00 91.31 243 PRO A N 1
ATOM 1870 C CA . PRO A 1 243 ? -13.988 -10.356 -0.179 1.00 91.31 243 PRO A CA 1
ATOM 1871 C C . PRO A 1 243 ? -13.083 -11.591 -0.164 1.00 91.31 243 PRO A C 1
ATOM 1873 O O . PRO A 1 243 ? -12.315 -11.812 -1.098 1.00 91.31 243 PRO A O 1
ATOM 1876 N N . GLY A 1 244 ? -13.180 -12.398 0.897 1.00 93.00 244 GLY A N 1
ATOM 1877 C CA . GLY A 1 244 ? -12.361 -13.601 1.071 1.00 93.00 244 GLY A CA 1
ATOM 1878 C C . GLY A 1 244 ? -10.905 -13.335 1.463 1.00 93.00 244 GLY A C 1
ATOM 1879 O O . GLY A 1 244 ? -10.140 -14.290 1.556 1.00 93.00 244 GLY A O 1
ATOM 1880 N N . MET A 1 245 ? -10.536 -12.078 1.717 1.00 95.19 245 MET A N 1
ATOM 1881 C CA . MET A 1 245 ? -9.227 -11.685 2.231 1.00 95.19 245 MET A CA 1
ATOM 1882 C C . MET A 1 245 ? -9.344 -11.337 3.715 1.00 95.19 245 MET A C 1
ATOM 1884 O O . MET A 1 245 ? -10.377 -10.846 4.181 1.00 95.19 245 MET A O 1
ATOM 1888 N N . ALA A 1 246 ? -8.284 -11.608 4.460 1.00 95.44 246 ALA A N 1
ATOM 1889 C CA . ALA A 1 246 ? -8.259 -11.461 5.898 1.00 95.44 246 ALA A CA 1
ATOM 1890 C C . ALA A 1 246 ? -8.117 -9.992 6.331 1.00 95.44 246 ALA A C 1
ATOM 1892 O O . ALA A 1 246 ? -7.408 -9.194 5.711 1.00 95.44 246 ALA A O 1
ATOM 1893 N N . LEU A 1 247 ? -8.751 -9.660 7.451 1.00 95.94 247 LEU A N 1
ATOM 1894 C CA . LEU A 1 247 ? -8.474 -8.469 8.242 1.00 95.94 247 LEU A CA 1
ATOM 1895 C C . LEU A 1 247 ? -8.271 -8.889 9.698 1.00 95.94 247 LEU A C 1
ATOM 1897 O O . LEU A 1 247 ? -9.212 -9.350 10.352 1.00 95.94 247 LEU A O 1
ATOM 1901 N N . GLY A 1 248 ? -7.041 -8.729 10.179 1.00 95.00 248 GLY A N 1
ATOM 1902 C CA . GLY A 1 248 ? -6.669 -8.921 11.575 1.00 95.00 248 GLY A CA 1
ATOM 1903 C C . GLY A 1 248 ? -6.909 -7.671 12.412 1.00 95.00 248 GLY A C 1
ATOM 1904 O O . GLY A 1 248 ? -6.736 -6.560 11.920 1.00 95.00 248 GLY A O 1
ATOM 1905 N N . ILE A 1 249 ? -7.270 -7.849 13.681 1.00 95.88 249 ILE A N 1
ATOM 1906 C CA . ILE A 1 249 ? -7.393 -6.802 14.696 1.00 95.88 249 ILE A CA 1
ATOM 1907 C C . ILE A 1 249 ? -6.640 -7.267 15.938 1.00 95.88 249 ILE A C 1
ATOM 1909 O O . ILE A 1 249 ? -7.019 -8.265 16.546 1.00 95.88 249 ILE A O 1
ATOM 1913 N N . SER A 1 250 ? -5.574 -6.556 16.314 1.00 94.88 250 SER A N 1
ATOM 1914 C CA . SER A 1 250 ? -4.781 -6.886 17.502 1.00 94.88 250 SER A CA 1
ATOM 1915 C C . SER A 1 250 ? -5.104 -5.950 18.668 1.00 94.88 250 SER A C 1
ATOM 1917 O O . SER A 1 250 ? -5.549 -6.375 19.732 1.00 94.88 250 SER A O 1
ATOM 1919 N N . TRP A 1 251 ? -4.932 -4.644 18.478 1.00 95.00 251 TRP A N 1
ATOM 1920 C CA . TRP A 1 251 ? -5.321 -3.657 19.482 1.00 95.00 251 TRP A CA 1
ATOM 1921 C C . TRP A 1 251 ? -5.505 -2.274 18.871 1.00 95.00 251 TRP A C 1
ATOM 1923 O O . TRP A 1 251 ? -5.100 -1.996 17.740 1.00 95.00 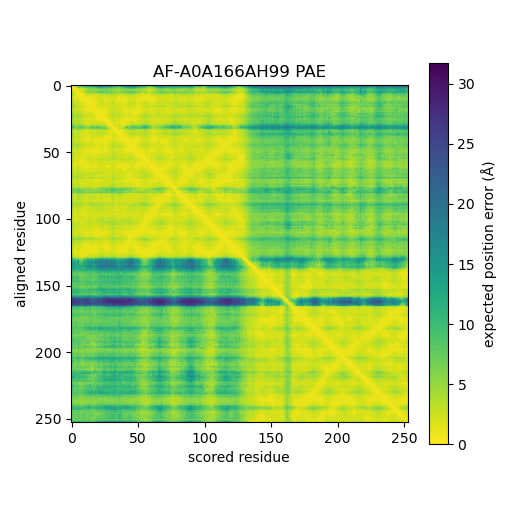251 TRP A O 1
ATOM 1933 N N . PHE A 1 252 ? -6.088 -1.403 19.678 1.00 95.75 252 PHE A N 1
ATOM 1934 C CA . PHE A 1 252 ? -6.136 0.030 19.470 1.00 95.75 252 PHE A CA 1
ATOM 1935 C C . PHE A 1 252 ? -5.298 0.723 20.539 1.00 95.75 252 PHE A C 1
ATOM 1937 O O . PHE A 1 252 ? -4.986 0.133 21.582 1.00 95.75 252 PHE A O 1
ATOM 1944 N N . GLN A 1 253 ? -4.913 1.960 20.271 1.00 92.75 253 GLN A N 1
ATOM 1945 C CA . GLN A 1 253 ? -4.269 2.828 21.248 1.00 92.75 253 GLN A CA 1
ATOM 1946 C C . GLN A 1 253 ? -4.738 4.263 21.050 1.00 92.75 253 GLN A C 1
ATOM 1948 O O . GLN A 1 253 ? -5.216 4.550 19.926 1.00 92.75 253 GLN A O 1
#

pLDDT: mean 93.3, std 7.18, range [57.41, 98.69]

Organism: NCBI:txid1314781

Nearest PDB structures (foldseek):
  3nqh-assembly1_A  TM=4.429E-01  e=2.325E-07  Bacteroides thetaiotaomicron VPI-5482
  3zm8-assembly1_A  TM=6.535E-01  e=5.959E-05  Podospora anserina S mat+
  2waa-assembly1_A  TM=7.592E-01  e=1.306E-03  Cellvibrio japonicus
  1ux7-assembly1_A  TM=6.377E-01  e=3.261E-03  Paenibacillus polymyxa
  2dck-assembly1_A  TM=3.483E-01  e=3.562E-05  Bacillus sp. 41M-1